Protein AF-A0A034WQW1-F1 (afdb_monomer)

pLDDT: mean 70.68, std 21.07, range [26.44, 97.44]

Secondary structure (DSSP, 8-state):
--------PPPHHHHHHHHHHHHH-HHHHH-PPPTT--HHHHHHHHHHHHHHHHTT-SPP--HHHHHHHHHHHHHHHHHHHH-GGGTTSPPPHHHHHHHHHHHTTTSSSS-------------------PPPHHHHHHHHHHHHH-GGGGSPPPSSS--TTHHHHHHHHHHHHTT-SPP--HHHHHHHHHHHHHHHHHHHHHHHHHTS--S---HHHHHHHHHHHHHHHTS-----TT---------------PPPP----------------------SSSHHHHHHHHHHHHHHHHHHHHHHHHHHHHHHHHHHHHHHHHHHHHHHHHHHHHHHHHHHHHHHHHHHHHHHHHHHHHH--

Foldseek 3Di:
DDDDPDPFDQDPVLVVLLLVVCLVVLVLLVVDDDPPDDPVNNQVVLQVSQVVSCVVDDDRDGSVVSSVVSVVLLVVLVCCVPDPVNVVDDQDPSSVSSVVSVVVVPDPPDDDDDDDDDDDDDPPDPDPQDQDPVLLVLLLVLCLVPLVVVDDQPPDDDRPCPVVLVVSLVVSVVVDPPRDDSVVSVVVLVVLLVVLVVQVVVCVVVVHNPDDQDPSSVSSVVSVVVNVVPPPPDDDPDDDDDDDDDDDPDDDDDDDDDDDDDDDDDDDDDDDDDDDDDDDDDPVVVVVVVVVVVVVVVVVVVVVVVVVVVVVVVVVVVVVVVVVVVVVVVVVVVVVVVVVVVVVVVVVVVVVVVVVVVVVD

Sequence (361 aa):
MAEKSLLKITNGKQFERLVHLMQKNPQIARGARTYGQSKQQVEEQWNKIADELNNFGPPRRTGKEWQRVWINYKAKTKRKISDEHFQPYPLTKLEQTVAGLLQAEFGDSFGAVSDELPSASNSFSSAMKEPTKDQYTLLLREIEKKPELGKHTPAFGPPRNQEDWERIAKNLNAIGPPERSIREWKKVFRSLKLNTKKKIEENEEAGYPKHILTETEKAMGKVLELIEAAKPIGETFGVPTSQSLPMVTIAKMSLPSATFLSDRESEEAEPTSPPTTGAGKRKSDDHSSFLFRRQLQHQVQYMKISKEMMEIMDRQSLSLQKLTTAVERQEELMERQLKLLERQTVAIERQAAALERMAEL

Solvent-accessible surface area (backbone atoms only — not comparable to full-atom values): 22433 Å² total; per-residue (Å²): 137,83,79,76,83,66,83,75,63,79,41,68,69,37,49,54,50,48,53,51,52,32,68,76,34,52,60,68,61,68,67,56,75,59,91,90,63,51,76,62,59,57,48,51,52,33,36,55,51,21,55,63,39,37,71,72,41,76,57,76,55,52,21,70,56,50,51,49,54,50,52,53,47,55,53,51,50,50,49,52,72,73,34,78,87,47,62,92,55,80,74,49,76,68,50,47,54,52,47,52,58,57,53,65,71,68,65,82,85,62,89,87,75,87,81,83,85,78,92,71,97,70,88,81,66,81,76,74,71,65,75,46,71,67,43,51,52,51,52,50,53,57,37,59,78,37,37,76,74,77,50,82,74,64,98,74,70,81,68,92,54,52,68,61,44,50,53,48,33,54,58,41,35,70,78,39,82,57,72,58,53,56,70,51,51,55,49,50,53,52,51,52,54,52,53,42,51,50,46,52,52,55,19,60,76,63,75,46,82,78,55,85,72,49,76,69,42,51,54,48,50,56,39,49,52,47,39,58,67,65,49,75,91,64,79,68,86,90,66,87,82,77,76,89,74,81,84,80,79,82,71,89,77,80,83,79,85,88,81,89,80,89,88,80,90,78,87,82,82,86,81,84,87,86,91,80,92,77,85,86,83,66,69,62,61,57,49,52,52,48,54,51,52,53,50,51,50,51,52,52,51,52,51,50,53,52,49,53,51,48,54,51,48,52,53,50,50,53,52,51,51,54,51,51,58,49,51,53,53,50,52,56,52,50,53,53,51,49,56,51,50,54,54,50,51,55,52,50,53,53,51,51,56,53,51,53,59,60,72,76,108

Organism: Bactrocera dorsalis (NCBI:txid27457)

Structure (mmCIF, N/CA/C/O backbone):
data_AF-A0A034WQW1-F1
#
_entry.id   AF-A0A034WQW1-F1
#
loop_
_atom_site.group_PDB
_atom_site.id
_atom_site.type_symbol
_atom_site.label_atom_id
_atom_site.label_alt_id
_atom_site.label_comp_id
_atom_site.label_asym_id
_atom_site.label_entity_id
_atom_site.label_seq_id
_atom_site.pdbx_PDB_ins_code
_atom_site.Cartn_x
_atom_site.Cartn_y
_atom_site.Cartn_z
_atom_site.occupancy
_atom_site.B_iso_or_equiv
_atom_site.auth_seq_id
_atom_site.auth_comp_id
_atom_site.auth_asym_id
_atom_site.auth_atom_id
_atom_site.pdbx_PDB_model_num
ATOM 1 N N . MET A 1 1 ? -6.351 -16.493 19.912 1.00 32.25 1 MET A N 1
ATOM 2 C CA . MET A 1 1 ? -5.252 -17.217 19.235 1.00 32.25 1 MET A CA 1
ATOM 3 C C . MET A 1 1 ? -5.236 -16.824 17.766 1.00 32.25 1 MET A C 1
ATOM 5 O O . MET A 1 1 ? -6.110 -17.248 17.026 1.00 32.25 1 MET A O 1
ATOM 9 N N . ALA A 1 2 ? -4.321 -15.939 17.366 1.00 34.34 2 ALA A N 1
ATOM 10 C CA . ALA A 1 2 ? -4.163 -15.542 15.969 1.00 34.34 2 ALA A CA 1
ATOM 11 C C . ALA A 1 2 ? -3.165 -16.497 15.304 1.00 34.34 2 ALA A C 1
ATOM 13 O O . ALA A 1 2 ? -1.985 -16.508 15.657 1.00 34.34 2 ALA A O 1
ATOM 14 N N . GLU A 1 3 ? -3.648 -17.336 14.388 1.00 38.56 3 GLU A N 1
ATOM 15 C CA . GLU A 1 3 ? -2.796 -18.209 13.585 1.00 38.56 3 GLU A CA 1
ATOM 16 C C . GLU A 1 3 ? -1.785 -17.361 12.803 1.00 38.56 3 GLU A C 1
ATOM 18 O O . GLU A 1 3 ? -2.146 -16.506 11.990 1.00 38.56 3 GLU A O 1
ATOM 23 N N . LYS A 1 4 ? -0.496 -17.608 13.066 1.00 37.06 4 LYS A N 1
ATOM 24 C CA . LYS A 1 4 ? 0.619 -17.128 12.246 1.00 37.06 4 LYS A CA 1
ATOM 25 C C . LYS A 1 4 ? 0.297 -17.425 10.783 1.00 37.06 4 LYS A C 1
ATOM 27 O O . LYS A 1 4 ? -0.000 -18.568 10.440 1.00 37.06 4 LYS A O 1
ATOM 32 N N . SER A 1 5 ? 0.393 -16.414 9.920 1.00 42.34 5 SER A N 1
ATOM 33 C CA . SER A 1 5 ? 0.263 -16.564 8.473 1.00 42.34 5 SER A CA 1
ATOM 34 C C . SER A 1 5 ? 1.407 -17.430 7.940 1.00 42.34 5 SER A C 1
ATOM 36 O O . SER A 1 5 ? 2.422 -16.924 7.458 1.00 42.34 5 SER A O 1
ATOM 38 N N . LEU A 1 6 ? 1.250 -18.750 8.036 1.00 44.62 6 LEU A N 1
ATOM 39 C CA . LEU A 1 6 ? 1.995 -19.703 7.231 1.00 44.62 6 LEU A CA 1
ATOM 40 C C . LEU A 1 6 ? 1.871 -19.228 5.788 1.00 44.62 6 LEU A C 1
ATOM 42 O O . LEU A 1 6 ? 0.761 -18.958 5.319 1.00 44.62 6 LEU A O 1
ATOM 46 N N . LEU A 1 7 ? 3.006 -19.061 5.110 1.00 53.25 7 LEU A N 1
ATOM 47 C CA . LEU A 1 7 ? 3.054 -18.756 3.687 1.00 53.25 7 LEU A CA 1
ATOM 48 C C . LEU A 1 7 ? 2.201 -19.809 2.977 1.00 53.25 7 LEU A C 1
ATOM 50 O O . LEU A 1 7 ? 2.634 -20.937 2.767 1.00 53.25 7 LEU A O 1
ATOM 54 N N . LYS A 1 8 ? 0.946 -19.462 2.671 1.00 62.66 8 LYS A N 1
ATOM 55 C CA . LYS A 1 8 ? 0.037 -20.326 1.929 1.00 62.66 8 LYS A CA 1
ATOM 56 C C . LYS A 1 8 ? 0.675 -20.443 0.548 1.00 62.66 8 LYS A C 1
ATOM 58 O O . LYS A 1 8 ? 0.543 -19.516 -0.250 1.00 62.66 8 LYS A O 1
ATOM 63 N N . ILE A 1 9 ? 1.419 -21.511 0.278 1.00 64.56 9 ILE A N 1
ATOM 64 C CA . ILE A 1 9 ? 1.958 -21.805 -1.052 1.00 64.56 9 ILE A CA 1
ATOM 65 C C . ILE A 1 9 ? 0.826 -22.461 -1.833 1.00 64.56 9 ILE A C 1
ATOM 67 O O . ILE A 1 9 ? 0.225 -23.431 -1.383 1.00 64.56 9 ILE A O 1
ATOM 71 N N . THR A 1 10 ? 0.465 -21.875 -2.973 1.00 68.88 10 THR A N 1
ATOM 72 C CA . THR A 1 10 ? -0.613 -22.409 -3.811 1.00 68.88 10 THR A CA 1
ATOM 73 C C . THR A 1 10 ? -0.207 -23.758 -4.385 1.00 68.88 10 THR A C 1
ATOM 75 O O . THR A 1 10 ? 0.865 -23.863 -4.975 1.00 68.88 10 THR A O 1
ATOM 78 N N . ASN A 1 11 ? -1.069 -24.765 -4.255 1.00 79.50 11 ASN A N 1
ATOM 79 C CA . ASN A 1 11 ? -0.848 -26.064 -4.881 1.00 79.50 11 ASN A CA 1
ATOM 80 C C . ASN A 1 11 ? -0.895 -25.922 -6.417 1.00 79.50 11 ASN A C 1
ATOM 82 O O . ASN A 1 11 ? -1.746 -25.202 -6.944 1.00 79.50 11 ASN A O 1
ATOM 86 N N . GLY A 1 12 ? -0.019 -26.627 -7.140 1.00 75.38 12 GLY A N 1
ATOM 87 C CA . GLY A 1 12 ? 0.016 -26.622 -8.608 1.00 75.38 12 GLY A CA 1
ATOM 88 C C . GLY A 1 12 ? -1.338 -26.943 -9.253 1.00 75.38 12 GLY A C 1
ATOM 89 O O . GLY A 1 12 ? -1.745 -26.246 -10.177 1.00 75.38 12 GLY A O 1
ATOM 90 N N . LYS A 1 13 ? -2.108 -27.886 -8.690 1.00 79.62 13 LYS A N 1
ATOM 91 C CA . LYS A 1 13 ? -3.449 -28.246 -9.195 1.00 79.62 13 LYS A CA 1
ATOM 92 C C . LYS A 1 13 ? -4.474 -27.122 -9.026 1.00 79.62 13 LYS A C 1
ATOM 94 O O . LYS A 1 13 ? -5.278 -26.869 -9.921 1.00 79.62 13 LYS A O 1
ATOM 99 N N . GLN A 1 14 ? -4.428 -26.412 -7.895 1.00 81.19 14 GLN A N 1
ATOM 100 C CA . GLN A 1 14 ? -5.263 -25.223 -7.689 1.00 81.19 14 GLN A CA 1
ATOM 101 C C . GLN A 1 14 ? -4.886 -24.125 -8.685 1.00 81.19 14 GLN A C 1
ATOM 103 O O . GLN A 1 14 ? -5.737 -23.386 -9.167 1.00 81.19 14 GLN A O 1
ATOM 108 N N . PHE A 1 15 ? -3.599 -24.017 -9.002 1.00 83.25 15 PHE A N 1
ATOM 109 C CA . PHE A 1 15 ? -3.097 -23.006 -9.910 1.00 83.25 15 PHE A CA 1
ATOM 110 C C . PHE A 1 15 ? -3.495 -23.268 -11.368 1.00 83.25 15 PHE A C 1
ATOM 112 O O . PHE A 1 15 ? -3.996 -22.370 -12.039 1.00 83.25 15 PHE A O 1
ATOM 119 N N . GLU A 1 16 ? -3.356 -24.508 -11.834 1.00 83.50 16 GLU A N 1
ATOM 120 C CA . GLU A 1 16 ? -3.847 -24.949 -13.144 1.00 83.50 16 GLU A CA 1
ATOM 121 C C . GLU A 1 16 ? -5.350 -24.698 -13.286 1.00 83.50 16 GLU A C 1
ATOM 123 O O . GLU A 1 16 ? -5.806 -24.121 -14.276 1.00 83.50 16 GLU A O 1
ATOM 128 N N . ARG A 1 17 ? -6.127 -25.052 -12.254 1.00 83.62 17 ARG A N 1
ATOM 129 C CA . ARG A 1 17 ? -7.569 -24.809 -12.252 1.00 83.62 17 ARG A CA 1
ATOM 130 C C . ARG A 1 17 ? -7.908 -23.319 -12.248 1.00 83.62 17 ARG A C 1
ATOM 132 O O . ARG A 1 17 ? -8.836 -22.922 -12.947 1.00 83.62 17 ARG A O 1
ATOM 139 N N . LEU A 1 18 ? -7.162 -22.497 -11.509 1.00 85.00 18 LEU A N 1
ATOM 140 C CA . LEU A 1 18 ? -7.336 -21.044 -11.496 1.00 85.00 18 LEU A CA 1
ATOM 141 C C . LEU A 1 18 ? -7.138 -20.465 -12.901 1.00 85.00 18 LEU A C 1
ATOM 143 O O . LEU A 1 18 ? -7.988 -19.714 -13.367 1.00 85.00 18 LEU A O 1
ATOM 147 N N . VAL A 1 19 ? -6.062 -20.843 -13.594 1.00 84.75 19 VAL A N 1
ATOM 148 C CA . VAL A 1 19 ? -5.798 -20.381 -14.968 1.00 84.75 19 VAL A CA 1
ATOM 149 C C . VAL A 1 19 ? -6.916 -20.823 -15.918 1.00 84.75 19 VAL A C 1
ATOM 151 O O . VAL A 1 19 ? -7.405 -20.008 -16.698 1.00 84.75 19 VAL A O 1
ATOM 154 N N . HIS A 1 20 ? -7.403 -22.060 -15.793 1.00 86.00 20 HIS A N 1
ATOM 155 C CA . HIS A 1 20 ? -8.534 -22.561 -16.586 1.00 86.00 20 HIS A CA 1
ATOM 156 C C . HIS A 1 20 ? -9.834 -21.780 -16.343 1.00 86.00 20 HIS A C 1
ATOM 158 O O . HIS A 1 20 ? -10.557 -21.447 -17.281 1.00 86.00 20 HIS A O 1
ATOM 164 N N . LEU A 1 21 ? -10.136 -21.448 -15.084 1.00 84.25 21 LEU A N 1
ATOM 165 C CA . LEU A 1 21 ? -11.309 -20.642 -14.729 1.00 84.25 21 LEU A CA 1
ATOM 166 C C . LEU A 1 21 ? -11.210 -19.211 -15.265 1.00 84.25 21 LEU A C 1
ATOM 168 O O . LEU A 1 21 ? -12.225 -18.647 -15.675 1.00 84.25 21 LEU A O 1
ATOM 172 N N . MET A 1 22 ? -10.001 -18.649 -15.308 1.00 84.69 22 MET A N 1
ATOM 173 C CA . MET A 1 22 ? -9.731 -17.334 -15.893 1.00 84.69 22 MET A CA 1
ATOM 174 C C . MET A 1 22 ? -9.820 -17.350 -17.423 1.00 84.69 22 MET A C 1
ATOM 176 O O . MET A 1 22 ? -10.299 -16.386 -18.013 1.00 84.69 22 MET A O 1
ATOM 180 N N . GLN A 1 23 ? -9.442 -18.455 -18.067 1.00 83.00 23 GLN A N 1
ATOM 181 C CA . GLN A 1 23 ? -9.642 -18.652 -19.504 1.00 83.00 23 GLN A CA 1
ATOM 182 C C . GLN A 1 23 ? -11.128 -18.765 -19.866 1.00 83.00 23 GLN A C 1
ATOM 184 O O . GLN A 1 23 ? -11.561 -18.193 -20.862 1.00 83.00 23 GLN A O 1
ATOM 189 N N . LYS A 1 24 ? -11.921 -19.461 -19.042 1.00 79.94 24 LYS A N 1
ATOM 190 C CA . LYS A 1 24 ? -13.378 -19.574 -19.222 1.00 79.94 24 LYS A CA 1
ATOM 191 C C . LYS A 1 24 ? -14.141 -18.288 -18.906 1.00 79.94 24 LYS A C 1
ATOM 193 O O . LYS A 1 24 ? -15.218 -18.084 -19.453 1.00 79.94 24 LYS A O 1
ATOM 198 N N . ASN A 1 25 ? -13.605 -17.440 -18.029 1.00 81.12 25 ASN A N 1
ATOM 199 C CA . ASN A 1 25 ? -14.224 -16.179 -17.621 1.00 81.12 25 ASN A CA 1
ATOM 200 C C . ASN A 1 25 ? -13.275 -14.998 -17.886 1.00 81.12 25 ASN A C 1
ATOM 202 O O . ASN A 1 25 ? -12.772 -14.388 -16.930 1.00 81.12 25 ASN A O 1
ATOM 206 N N . PRO A 1 26 ? -13.025 -14.646 -19.162 1.00 77.06 26 PRO A N 1
ATOM 207 C CA . PRO A 1 26 ? -12.096 -13.578 -19.523 1.00 77.06 26 PRO A CA 1
ATOM 208 C C . PRO A 1 26 ? -12.465 -12.235 -18.877 1.00 77.06 26 PRO A C 1
ATOM 210 O O . PRO A 1 26 ? -11.587 -11.481 -18.476 1.00 77.06 26 PRO A O 1
ATOM 213 N N . GLN A 1 27 ? -13.749 -11.947 -18.675 1.00 74.81 27 GLN A N 1
ATOM 214 C CA . GLN A 1 27 ? -14.234 -10.748 -17.988 1.00 74.81 27 GLN A CA 1
ATOM 215 C C . GLN A 1 27 ? -13.731 -10.636 -16.536 1.00 74.81 27 GLN A C 1
ATOM 217 O O . GLN A 1 27 ? -13.286 -9.570 -16.112 1.00 74.81 27 GLN A O 1
ATOM 222 N N . ILE A 1 28 ? -13.703 -11.748 -15.793 1.00 79.44 28 ILE A N 1
ATOM 223 C CA . ILE A 1 28 ? -13.187 -11.791 -14.414 1.00 79.44 28 ILE A CA 1
ATOM 224 C C . ILE A 1 28 ? -11.656 -11.704 -14.432 1.00 79.44 28 ILE A C 1
ATOM 226 O O . ILE A 1 28 ? -11.058 -10.964 -13.646 1.00 79.44 28 ILE A O 1
ATOM 230 N N . ALA A 1 29 ? -11.025 -12.411 -15.372 1.00 78.81 29 ALA A N 1
ATOM 231 C CA . ALA A 1 29 ? -9.576 -12.447 -15.550 1.00 78.81 29 ALA A CA 1
ATOM 232 C C . ALA A 1 29 ? -8.974 -11.073 -15.885 1.00 78.81 29 ALA A C 1
ATOM 234 O O . ALA A 1 29 ? -7.874 -10.728 -15.427 1.00 78.81 29 ALA A O 1
ATOM 235 N N . ARG A 1 30 ? -9.712 -10.268 -16.654 1.00 74.00 30 ARG A N 1
ATOM 236 C CA . ARG A 1 30 ? -9.348 -8.897 -17.024 1.00 74.00 30 ARG A CA 1
ATOM 237 C C . ARG A 1 30 ? -9.359 -7.956 -15.823 1.00 74.00 30 ARG A C 1
ATOM 239 O O . ARG A 1 30 ? -8.533 -7.051 -15.743 1.00 74.00 30 ARG A O 1
ATOM 246 N N . GLY A 1 31 ? -10.248 -8.188 -14.856 1.00 68.25 31 GLY A N 1
ATOM 247 C CA . GLY A 1 31 ? -10.466 -7.275 -13.729 1.00 68.25 31 GLY A CA 1
ATOM 248 C C . GLY A 1 31 ? -11.182 -5.979 -14.131 1.00 68.25 31 GLY A C 1
ATOM 249 O O . GLY A 1 31 ? -11.362 -5.094 -13.293 1.00 68.25 31 GLY A O 1
ATOM 250 N N . ALA A 1 32 ? -11.607 -5.875 -15.394 1.00 60.25 32 ALA A N 1
ATOM 251 C CA . ALA A 1 32 ? -12.497 -4.834 -15.872 1.00 60.25 32 ALA A CA 1
ATOM 252 C C . ALA A 1 32 ? -13.912 -5.168 -15.395 1.00 60.25 32 ALA A C 1
ATOM 254 O O . ALA A 1 32 ? -14.459 -6.214 -15.741 1.00 60.25 32 ALA A O 1
ATOM 255 N N . ARG A 1 33 ? -14.507 -4.292 -14.582 1.00 59.94 33 ARG A N 1
ATOM 256 C CA . ARG A 1 33 ? -15.936 -4.404 -14.276 1.00 59.94 33 ARG A CA 1
ATOM 257 C C . ARG A 1 33 ? -16.688 -4.158 -15.570 1.00 59.94 33 ARG A C 1
ATOM 259 O O . ARG A 1 33 ? -16.476 -3.116 -16.191 1.00 59.94 33 ARG A O 1
ATOM 266 N N . THR A 1 34 ? -17.547 -5.084 -15.979 1.00 60.19 34 THR A N 1
ATOM 267 C CA . THR A 1 34 ? -18.454 -4.780 -17.084 1.00 60.19 34 THR A CA 1
ATOM 268 C C . THR A 1 34 ? -19.369 -3.640 -16.646 1.00 60.19 34 THR A C 1
ATOM 270 O O . THR A 1 34 ? -19.745 -3.547 -15.472 1.00 60.19 34 THR A O 1
ATOM 273 N N . TYR A 1 35 ? -19.696 -2.740 -17.570 1.00 50.75 35 TYR A N 1
ATOM 274 C CA . TYR A 1 35 ? -20.600 -1.629 -17.294 1.00 50.75 35 TYR A CA 1
ATOM 275 C C . TYR A 1 35 ? -21.915 -2.176 -16.707 1.00 50.75 35 TYR A C 1
ATOM 277 O O . TYR A 1 35 ? -22.510 -3.089 -17.274 1.00 50.75 35 TYR A O 1
ATOM 285 N N . GLY A 1 36 ? -22.309 -1.693 -15.524 1.00 61.06 36 GLY A N 1
ATOM 286 C CA . GLY A 1 36 ? -23.499 -2.164 -14.799 1.00 61.06 36 GLY A CA 1
ATOM 287 C C . GLY A 1 36 ? -23.287 -3.284 -13.765 1.00 61.06 36 GLY A C 1
ATOM 288 O O . GLY A 1 36 ? -24.216 -3.568 -13.014 1.00 61.06 36 GLY A O 1
ATOM 289 N N . GLN A 1 37 ? -22.097 -3.892 -13.647 1.00 69.94 37 GLN A N 1
ATOM 290 C CA . GLN A 1 37 ? -21.838 -4.876 -12.582 1.00 69.94 37 GLN A CA 1
ATOM 291 C C . GLN A 1 37 ? -21.592 -4.219 -11.220 1.00 69.94 37 GLN A C 1
ATOM 293 O O . GLN A 1 37 ? -20.735 -3.339 -11.061 1.00 69.94 37 GLN A O 1
ATOM 298 N N . SER A 1 38 ? -22.306 -4.700 -10.201 1.00 73.62 38 SER A N 1
ATOM 299 C CA . SER A 1 38 ? -22.124 -4.243 -8.826 1.00 73.62 38 SER A CA 1
ATOM 300 C C . SER A 1 38 ? -20.830 -4.805 -8.225 1.00 73.62 38 SER A C 1
ATOM 302 O O . SER A 1 38 ? -20.321 -5.860 -8.608 1.00 73.62 38 SER A O 1
ATOM 304 N N . LYS A 1 39 ? -20.276 -4.098 -7.232 1.00 75.44 39 LYS A N 1
ATOM 305 C CA . LYS A 1 39 ? -19.099 -4.571 -6.480 1.00 75.44 39 LYS A CA 1
ATOM 306 C C . LYS A 1 39 ? -19.348 -5.948 -5.846 1.00 75.44 39 LYS A C 1
ATOM 308 O O . LYS A 1 39 ? -18.422 -6.752 -5.794 1.00 75.44 39 LYS A O 1
ATOM 313 N N . GLN A 1 40 ? -20.575 -6.191 -5.385 1.00 78.56 40 GLN A N 1
ATOM 314 C CA . GLN A 1 40 ? -20.977 -7.439 -4.736 1.00 78.56 40 GLN A CA 1
ATOM 315 C C . GLN A 1 40 ? -20.980 -8.609 -5.721 1.00 78.56 40 GLN A C 1
ATOM 317 O O . GLN A 1 40 ? -20.428 -9.652 -5.403 1.00 78.56 40 GLN A O 1
ATOM 322 N N . GLN A 1 41 ? -21.466 -8.412 -6.949 1.00 78.50 41 GLN A N 1
ATOM 323 C CA . GLN A 1 41 ? -21.479 -9.461 -7.977 1.00 78.50 41 GLN A CA 1
ATOM 324 C C . GLN A 1 41 ? -20.070 -9.949 -8.336 1.00 78.50 41 GLN A C 1
ATOM 326 O O . GLN A 1 41 ? -19.840 -11.146 -8.498 1.00 78.50 41 GLN A O 1
ATOM 331 N N . VAL A 1 42 ? -19.102 -9.032 -8.421 1.00 78.25 42 VAL A N 1
ATOM 332 C CA . VAL A 1 42 ? -17.695 -9.390 -8.662 1.00 78.25 42 VAL A CA 1
ATOM 333 C C . VAL A 1 42 ? -17.120 -10.157 -7.468 1.00 78.25 42 VAL A C 1
ATOM 335 O O . VAL A 1 42 ? -16.387 -11.126 -7.645 1.00 78.25 42 VAL A O 1
ATOM 338 N N . GLU A 1 43 ? -17.458 -9.751 -6.244 1.00 83.38 43 GLU A N 1
ATOM 339 C CA . GLU A 1 43 ? -17.023 -10.434 -5.023 1.00 83.38 43 GLU A CA 1
ATOM 340 C C . GLU A 1 43 ? -17.624 -11.845 -4.910 1.00 83.38 43 GLU A C 1
ATOM 342 O O . GLU A 1 43 ? -16.900 -12.793 -4.616 1.00 83.38 43 GLU A O 1
ATOM 347 N N . GLU A 1 44 ? -18.902 -12.016 -5.246 1.00 84.44 44 GLU A N 1
ATOM 348 C CA . GLU A 1 44 ? -19.575 -13.316 -5.331 1.00 84.44 44 GLU A CA 1
ATOM 349 C C . GLU A 1 44 ? -18.945 -14.232 -6.382 1.00 84.44 44 GLU A C 1
ATOM 351 O O . GLU A 1 44 ? -18.744 -15.417 -6.125 1.00 84.44 44 GLU A O 1
ATOM 356 N N . GLN A 1 45 ? -18.586 -13.700 -7.552 1.00 84.06 45 GLN A N 1
ATOM 357 C CA . GLN A 1 45 ? -17.885 -14.464 -8.585 1.00 84.06 45 GLN A CA 1
ATOM 358 C C . GLN A 1 45 ? -16.521 -14.965 -8.098 1.00 84.06 45 GLN A C 1
ATOM 360 O O . GLN A 1 45 ? -16.190 -16.136 -8.282 1.00 84.06 45 GLN A O 1
ATOM 365 N N . TRP A 1 46 ? -15.748 -14.110 -7.423 1.00 87.50 46 TRP A N 1
ATOM 366 C CA . TRP A 1 46 ? -14.480 -14.520 -6.817 1.00 87.50 46 TRP A CA 1
ATOM 367 C C . TRP A 1 46 ? -14.666 -15.515 -5.670 1.00 87.50 46 TRP A C 1
ATOM 369 O O . TRP A 1 46 ? -13.814 -16.383 -5.494 1.00 87.50 46 TRP A O 1
ATOM 379 N N . ASN A 1 47 ? -15.764 -15.431 -4.916 1.00 85.81 47 ASN A N 1
ATOM 380 C CA . ASN A 1 47 ? -16.087 -16.403 -3.871 1.00 85.81 47 ASN A CA 1
ATOM 381 C C . ASN A 1 47 ? -16.465 -17.769 -4.462 1.00 85.81 47 ASN A C 1
ATOM 383 O O . ASN A 1 47 ? -15.913 -18.770 -4.025 1.00 85.81 47 ASN A O 1
ATOM 387 N N . LYS A 1 48 ? -17.269 -17.823 -5.532 1.00 86.88 48 LYS A N 1
ATOM 388 C CA . LYS A 1 48 ? -17.560 -19.079 -6.254 1.00 86.88 48 LYS A CA 1
ATOM 389 C C . LYS A 1 48 ? -16.290 -19.738 -6.796 1.00 86.88 48 LYS A C 1
ATOM 391 O O . LYS A 1 48 ? -16.093 -20.941 -6.652 1.00 86.88 48 LYS A O 1
ATOM 396 N N . ILE A 1 49 ? -15.390 -18.935 -7.371 1.00 86.06 49 ILE A N 1
ATOM 397 C CA . ILE A 1 49 ? -14.074 -19.403 -7.824 1.00 86.06 49 ILE A CA 1
ATOM 398 C C . ILE A 1 49 ? -13.252 -19.921 -6.638 1.00 86.06 49 ILE A C 1
ATOM 400 O O . ILE A 1 49 ? -12.602 -20.956 -6.750 1.00 86.06 49 ILE A O 1
ATOM 404 N N . ALA A 1 50 ? -13.280 -19.232 -5.497 1.00 87.00 50 ALA A N 1
ATOM 405 C CA . ALA A 1 50 ? -12.583 -19.681 -4.299 1.00 87.00 50 ALA A CA 1
ATOM 406 C C . ALA A 1 50 ? -13.098 -21.031 -3.801 1.00 87.00 50 ALA A C 1
ATOM 408 O O . ALA A 1 50 ? -12.279 -21.889 -3.482 1.00 87.00 50 ALA A O 1
ATOM 409 N N . ASP A 1 51 ? -14.413 -21.238 -3.781 1.00 86.12 51 ASP A N 1
ATOM 410 C CA . ASP A 1 51 ? -15.027 -22.500 -3.366 1.00 86.12 51 ASP A CA 1
ATOM 411 C C . ASP A 1 51 ? -14.592 -23.650 -4.284 1.00 86.12 51 ASP A C 1
ATOM 413 O O . ASP A 1 51 ? -14.129 -24.685 -3.801 1.00 86.12 51 ASP A O 1
ATOM 417 N N . GLU A 1 52 ? -14.611 -23.439 -5.606 1.00 85.19 52 GLU A N 1
ATOM 418 C CA . GLU A 1 52 ? -14.099 -24.419 -6.571 1.00 85.19 52 GLU A CA 1
ATOM 419 C C . GLU A 1 52 ? -12.614 -24.739 -6.354 1.00 85.19 52 GLU A C 1
ATOM 421 O O . GLU A 1 52 ? -12.220 -25.902 -6.416 1.00 85.19 52 GLU A O 1
ATOM 426 N N . LEU A 1 53 ? -11.778 -23.733 -6.089 1.00 84.88 53 LEU A N 1
ATOM 427 C CA . LEU A 1 53 ? -10.336 -23.916 -5.895 1.00 84.88 53 LEU A CA 1
ATOM 428 C C . LEU A 1 53 ? -9.991 -24.557 -4.547 1.00 84.88 53 LEU A C 1
ATOM 430 O O . LEU A 1 53 ? -9.032 -25.327 -4.447 1.00 84.88 53 LEU A O 1
ATOM 434 N N . ASN A 1 54 ? -10.780 -24.274 -3.513 1.00 85.62 54 ASN A N 1
ATOM 435 C CA . ASN A 1 54 ? -10.602 -24.829 -2.175 1.00 85.62 54 ASN A CA 1
ATOM 436 C C . ASN A 1 54 ? -10.956 -26.327 -2.113 1.00 85.62 54 ASN A C 1
ATOM 438 O O . ASN A 1 54 ? -10.470 -27.022 -1.218 1.00 85.62 54 ASN A O 1
ATOM 442 N N . ASN A 1 55 ? -11.713 -26.847 -3.088 1.00 81.69 55 ASN A N 1
ATOM 443 C CA . ASN A 1 55 ? -12.000 -28.280 -3.228 1.00 81.69 55 ASN A CA 1
ATOM 444 C C . ASN A 1 55 ? -10.781 -29.113 -3.667 1.00 81.69 55 ASN A C 1
ATOM 446 O O . ASN A 1 55 ? -10.761 -30.322 -3.457 1.00 81.69 55 ASN A O 1
ATOM 450 N N . PHE A 1 56 ? -9.734 -28.493 -4.225 1.00 75.50 56 PHE A N 1
ATOM 451 C CA . PHE A 1 56 ? -8.514 -29.192 -4.665 1.00 75.50 56 PHE A CA 1
ATOM 452 C C . PHE A 1 56 ? -7.476 -29.398 -3.546 1.00 75.50 56 PHE A C 1
ATOM 454 O O . PHE A 1 56 ? -6.367 -29.865 -3.811 1.00 75.50 56 PHE A O 1
ATOM 461 N N . GLY A 1 57 ? -7.831 -29.074 -2.298 1.00 68.88 57 GLY A N 1
ATOM 462 C CA . GLY A 1 57 ? -7.015 -29.317 -1.110 1.00 68.88 57 GLY A CA 1
ATOM 463 C C . GLY A 1 57 ? -6.490 -28.041 -0.442 1.00 68.88 57 GLY A C 1
ATOM 464 O O . GLY A 1 57 ? -6.830 -26.927 -0.844 1.00 68.88 57 GLY A O 1
ATOM 465 N N . PRO A 1 58 ? -5.681 -28.175 0.621 1.00 66.50 58 PRO A N 1
ATOM 466 C CA . PRO A 1 58 ? -5.034 -27.034 1.261 1.00 66.50 58 PRO A CA 1
ATOM 467 C C . PRO A 1 58 ? -4.009 -26.376 0.311 1.00 66.50 58 PRO A C 1
ATOM 469 O O . PRO A 1 58 ? -3.376 -27.078 -0.482 1.00 66.50 58 PRO A O 1
ATOM 472 N N . PRO A 1 59 ? -3.783 -25.050 0.397 1.00 69.75 59 PRO A N 1
ATOM 473 C CA . PRO A 1 59 ? -4.384 -24.085 1.322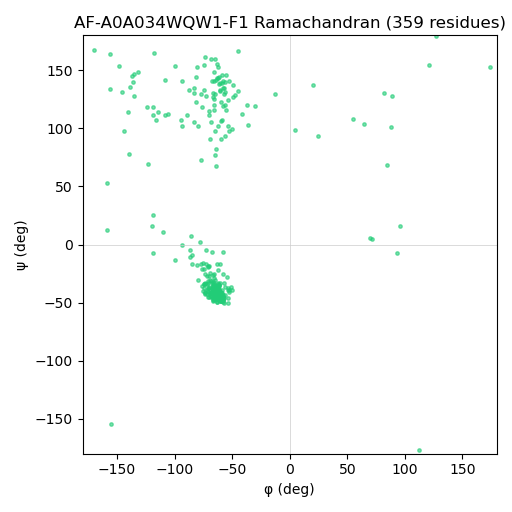 1.00 69.75 59 PRO A CA 1
ATOM 474 C C . PRO A 1 59 ? -5.777 -23.602 0.889 1.00 69.75 59 PRO A C 1
ATOM 476 O O . PRO A 1 59 ? -6.019 -23.349 -0.292 1.00 69.75 59 PRO A O 1
ATOM 479 N N . ARG A 1 60 ? -6.660 -23.378 1.873 1.00 76.00 60 ARG A N 1
ATOM 480 C CA . ARG A 1 60 ? -7.946 -22.701 1.663 1.00 76.00 60 ARG A CA 1
ATOM 481 C C . ARG A 1 60 ? -7.753 -21.185 1.680 1.00 76.00 60 ARG A C 1
ATOM 483 O O . ARG A 1 60 ? -7.112 -20.631 2.582 1.00 76.00 60 ARG A O 1
ATOM 490 N N . ARG A 1 61 ? -8.287 -20.513 0.665 1.00 79.75 61 ARG A N 1
ATOM 491 C CA . ARG A 1 61 ? -8.228 -19.057 0.514 1.00 79.75 61 ARG A CA 1
ATOM 492 C C . ARG A 1 61 ? -9.601 -18.489 0.195 1.00 79.75 61 ARG A C 1
ATOM 494 O O . ARG A 1 61 ? -10.412 -19.127 -0.466 1.00 79.75 61 ARG A O 1
ATOM 501 N N . THR A 1 62 ? -9.837 -17.274 0.658 1.00 85.00 62 THR A N 1
ATOM 502 C CA . THR A 1 62 ? -11.025 -16.475 0.339 1.00 85.00 62 THR A CA 1
ATOM 503 C C . THR A 1 62 ? -10.962 -15.944 -1.098 1.00 85.00 62 THR A C 1
ATOM 505 O O . THR A 1 62 ? -9.876 -15.843 -1.679 1.00 85.00 62 THR A O 1
ATOM 508 N N . GLY A 1 63 ? -12.101 -15.530 -1.667 1.00 83.19 63 GLY A N 1
ATOM 509 C CA . GLY A 1 63 ? -12.153 -14.929 -3.010 1.00 83.19 63 GLY A CA 1
ATOM 510 C C . GLY A 1 63 ? -11.186 -13.757 -3.187 1.00 83.19 63 GLY A C 1
ATOM 511 O O . GLY A 1 63 ? -10.461 -13.687 -4.178 1.00 83.19 63 GLY A O 1
ATOM 512 N N . LYS A 1 64 ? -11.068 -12.892 -2.173 1.00 81.94 64 LYS A N 1
ATOM 513 C CA . LYS A 1 64 ? -10.117 -11.764 -2.164 1.00 81.94 64 LYS A CA 1
ATOM 514 C C . LYS A 1 64 ? -8.656 -12.208 -2.184 1.00 81.94 64 LYS A C 1
ATOM 516 O O . LYS A 1 64 ? -7.827 -11.566 -2.826 1.00 81.94 64 LYS A O 1
ATOM 521 N N . GLU A 1 65 ? -8.311 -13.275 -1.472 1.00 83.50 65 GLU A N 1
ATOM 522 C CA . GLU A 1 65 ? -6.950 -13.815 -1.486 1.00 83.50 65 GLU A CA 1
ATOM 523 C C . GLU A 1 65 ? -6.622 -14.445 -2.849 1.00 83.50 65 GLU A C 1
ATOM 525 O O . GLU A 1 65 ? -5.540 -14.199 -3.381 1.00 83.50 65 GLU A O 1
ATOM 530 N N . TRP A 1 66 ? -7.560 -15.182 -3.456 1.00 86.44 66 TRP A N 1
ATOM 531 C CA . TRP A 1 66 ? -7.405 -15.724 -4.813 1.00 86.44 66 TRP A CA 1
ATOM 532 C C . TRP A 1 66 ? -7.285 -14.634 -5.878 1.00 86.44 66 TRP A C 1
ATOM 534 O O . TRP A 1 66 ? -6.425 -14.722 -6.756 1.00 86.44 66 TRP A O 1
ATOM 544 N N . GLN A 1 67 ? -8.056 -13.556 -5.744 1.00 85.69 67 GLN A N 1
ATOM 545 C CA . GLN A 1 67 ? -7.938 -12.377 -6.595 1.00 85.69 67 GLN A CA 1
ATOM 546 C C . GLN A 1 67 ? -6.528 -11.768 -6.525 1.00 85.69 67 GLN A C 1
ATOM 548 O O . GLN A 1 67 ? -5.943 -11.439 -7.557 1.00 85.69 67 GLN A O 1
ATOM 553 N N . ARG A 1 68 ? -5.931 -11.657 -5.329 1.00 83.06 68 ARG A N 1
ATOM 554 C CA . ARG A 1 68 ? -4.542 -11.177 -5.180 1.00 83.06 68 ARG A CA 1
ATOM 555 C C . ARG A 1 68 ? -3.529 -12.123 -5.820 1.00 83.06 68 ARG A C 1
ATOM 557 O O . ARG A 1 68 ? -2.597 -11.649 -6.465 1.00 83.06 68 ARG A O 1
ATOM 564 N N . VAL A 1 69 ? -3.703 -13.439 -5.660 1.00 85.25 69 VAL A N 1
ATOM 565 C CA . VAL A 1 69 ? -2.842 -14.449 -6.306 1.00 85.25 69 VAL A CA 1
ATOM 566 C C . VAL A 1 69 ? -2.866 -14.271 -7.824 1.00 85.25 69 VAL A C 1
ATOM 568 O O . VAL A 1 69 ? -1.807 -14.232 -8.451 1.00 85.25 69 VAL A O 1
ATOM 571 N N . TRP A 1 70 ? -4.053 -14.082 -8.402 1.00 87.62 70 TRP A N 1
ATOM 572 C CA . TRP A 1 70 ? -4.220 -13.826 -9.830 1.00 87.62 70 TRP A CA 1
ATOM 573 C C . TRP A 1 70 ? -3.563 -12.513 -10.286 1.00 87.62 70 TRP A C 1
ATOM 575 O O . TRP A 1 70 ? -2.815 -12.511 -11.263 1.00 87.62 70 TRP A O 1
ATOM 585 N N . ILE A 1 71 ? -3.760 -11.409 -9.554 1.00 83.69 71 ILE A N 1
ATOM 586 C CA . ILE A 1 71 ? -3.129 -10.108 -9.853 1.00 83.69 71 ILE A CA 1
ATOM 587 C C . ILE A 1 71 ? -1.600 -10.226 -9.857 1.00 83.69 71 ILE A C 1
ATOM 589 O O . ILE A 1 71 ? -0.941 -9.772 -10.796 1.00 83.69 71 ILE A O 1
ATOM 593 N N . ASN A 1 72 ? -1.033 -10.867 -8.834 1.00 84.06 72 ASN A N 1
ATOM 594 C CA . ASN A 1 72 ? 0.409 -11.072 -8.732 1.00 84.06 72 ASN A CA 1
ATOM 595 C C . ASN A 1 72 ? 0.938 -11.941 -9.877 1.00 84.06 72 ASN A C 1
ATOM 597 O O . ASN A 1 72 ? 2.009 -11.659 -10.414 1.00 84.06 72 ASN A O 1
ATOM 601 N N . TYR A 1 73 ? 0.185 -12.965 -10.284 1.00 83.44 73 TYR A N 1
ATOM 602 C CA . TYR A 1 73 ? 0.568 -13.807 -11.409 1.00 83.44 73 TYR A CA 1
ATOM 603 C C . TYR A 1 73 ? 0.543 -13.052 -12.738 1.00 83.44 73 TYR A C 1
ATOM 605 O O . TYR A 1 73 ? 1.549 -13.071 -13.442 1.00 83.44 73 TYR A O 1
ATOM 613 N N . LYS A 1 74 ? -0.525 -12.295 -13.039 1.00 83.50 74 LYS A N 1
ATOM 614 C CA . LYS A 1 74 ? -0.575 -11.409 -14.218 1.00 83.50 74 LYS A CA 1
ATOM 615 C C . LYS A 1 74 ? 0.620 -10.458 -14.247 1.00 83.50 74 LYS A C 1
ATOM 617 O O . LYS A 1 74 ? 1.262 -10.307 -15.282 1.00 83.50 74 LYS A O 1
ATOM 622 N N . ALA A 1 75 ? 0.946 -9.837 -13.112 1.00 79.44 75 ALA A N 1
ATOM 623 C CA . ALA A 1 75 ? 2.077 -8.920 -13.008 1.00 79.44 75 ALA A CA 1
ATOM 624 C C . ALA A 1 75 ? 3.424 -9.620 -13.258 1.00 79.44 75 ALA A C 1
ATOM 626 O O . ALA A 1 75 ? 4.275 -9.071 -13.959 1.00 79.44 75 ALA A O 1
ATOM 627 N N . LYS A 1 76 ? 3.612 -10.835 -12.727 1.00 80.69 76 LYS A N 1
ATOM 628 C CA . LYS A 1 76 ? 4.819 -11.642 -12.951 1.00 80.69 76 LYS A CA 1
ATOM 629 C C . LYS A 1 76 ? 4.955 -12.053 -14.418 1.00 80.69 76 LYS A C 1
ATOM 631 O O . LYS A 1 76 ? 6.025 -11.871 -14.989 1.00 80.69 76 LYS A O 1
ATOM 636 N N . THR A 1 77 ? 3.878 -12.536 -15.032 1.00 80.25 77 THR A N 1
ATOM 637 C CA . THR A 1 77 ? 3.845 -12.902 -16.455 1.00 80.25 77 THR A CA 1
ATOM 638 C C . THR A 1 77 ? 4.117 -11.685 -17.336 1.00 80.25 77 THR A C 1
ATOM 640 O O . THR A 1 77 ? 4.942 -11.758 -18.237 1.00 80.25 77 THR A O 1
ATOM 643 N N . LYS A 1 78 ? 3.527 -10.525 -17.024 1.00 76.94 78 LYS A N 1
ATOM 644 C CA . LYS A 1 78 ? 3.796 -9.274 -17.746 1.00 76.94 78 LYS A CA 1
ATOM 645 C C . LYS A 1 78 ? 5.263 -8.850 -17.655 1.00 76.94 78 LYS A C 1
ATOM 647 O O . LYS A 1 78 ? 5.845 -8.498 -18.672 1.00 76.94 78 LYS A O 1
ATOM 652 N N . ARG A 1 79 ? 5.873 -8.909 -16.465 1.00 77.50 79 ARG A N 1
ATOM 653 C CA . ARG A 1 79 ? 7.309 -8.614 -16.300 1.00 77.50 79 ARG A CA 1
ATOM 654 C C . ARG A 1 79 ? 8.176 -9.562 -17.123 1.00 77.50 79 ARG A C 1
ATOM 656 O O . ARG A 1 79 ? 9.080 -9.091 -17.788 1.00 77.50 79 ARG A O 1
ATOM 663 N N . LYS A 1 80 ? 7.854 -10.860 -17.136 1.00 74.50 80 LYS A N 1
ATOM 664 C CA . LYS A 1 80 ? 8.558 -11.844 -17.973 1.00 74.50 80 LYS A CA 1
ATOM 665 C C . LYS A 1 80 ? 8.441 -11.561 -19.475 1.00 74.50 80 LYS A C 1
ATOM 667 O O . LYS A 1 80 ? 9.380 -11.843 -20.199 1.00 74.50 80 LYS A O 1
ATOM 672 N N . ILE A 1 81 ? 7.306 -11.030 -19.939 1.00 71.31 81 ILE A N 1
ATOM 673 C CA . ILE A 1 81 ? 7.099 -10.684 -21.357 1.00 71.31 81 ILE A CA 1
ATOM 674 C C . ILE A 1 81 ? 7.851 -9.401 -21.738 1.00 71.31 81 ILE A C 1
ATOM 676 O O . ILE A 1 81 ? 8.391 -9.319 -22.833 1.00 71.31 81 ILE A O 1
ATOM 680 N N . SER A 1 82 ? 7.860 -8.390 -20.863 1.00 66.94 82 SER A N 1
ATOM 681 C CA . SER A 1 82 ? 8.455 -7.077 -21.159 1.00 66.94 82 SER A CA 1
ATOM 682 C C . SER A 1 82 ? 9.963 -6.989 -20.910 1.00 66.94 82 SER A C 1
ATOM 684 O O . SER A 1 82 ? 10.581 -6.036 -21.369 1.00 66.94 82 SER A O 1
ATOM 686 N N . ASP A 1 83 ? 10.541 -7.919 -20.152 1.00 64.19 83 ASP A N 1
ATOM 687 C CA . ASP A 1 83 ? 11.965 -7.921 -19.823 1.00 64.19 83 ASP A CA 1
ATOM 688 C C . ASP A 1 83 ? 12.739 -8.807 -20.813 1.00 64.19 83 ASP A C 1
ATOM 690 O O . ASP A 1 83 ? 12.656 -10.037 -20.763 1.00 64.19 83 ASP A O 1
ATOM 694 N N . GLU A 1 84 ? 13.503 -8.183 -21.716 1.00 57.84 84 GLU A N 1
ATOM 695 C CA . GLU A 1 84 ? 14.403 -8.885 -22.646 1.00 57.84 84 GLU A CA 1
ATOM 696 C C . GLU A 1 84 ? 15.440 -9.749 -21.908 1.00 57.84 84 GLU A C 1
ATOM 698 O O . GLU A 1 84 ? 15.885 -10.770 -22.429 1.00 57.84 84 GLU A O 1
ATOM 703 N N . HIS A 1 85 ? 15.783 -9.409 -20.661 1.00 55.81 85 HIS A N 1
ATOM 704 C CA . HIS A 1 85 ? 16.766 -10.135 -19.858 1.00 55.81 85 HIS A CA 1
ATOM 705 C C . HIS A 1 85 ? 16.233 -11.476 -19.308 1.00 55.81 85 HIS A C 1
ATOM 707 O O . HIS A 1 85 ? 17.015 -12.334 -18.897 1.00 55.81 85 HIS A O 1
ATOM 713 N N . PHE A 1 86 ? 14.908 -11.692 -19.323 1.00 53.41 86 PHE A N 1
ATOM 714 C CA . PHE A 1 86 ? 14.249 -12.949 -18.925 1.00 53.41 86 PHE A CA 1
ATOM 715 C C . PHE A 1 86 ? 13.986 -13.914 -20.098 1.00 53.41 86 PHE A C 1
ATOM 717 O O . PHE A 1 86 ? 13.515 -15.032 -19.871 1.00 53.41 86 PHE A O 1
ATOM 724 N N . GLN A 1 87 ? 14.367 -13.533 -21.324 1.00 54.28 87 GLN A N 1
ATOM 725 C CA . GLN A 1 87 ? 14.203 -14.322 -22.551 1.00 54.28 87 GLN A CA 1
ATOM 726 C C . GLN A 1 87 ? 14.949 -15.674 -22.633 1.00 54.28 87 GLN A C 1
ATOM 728 O O . GLN A 1 87 ? 14.526 -16.487 -23.454 1.00 54.28 87 GLN A O 1
ATOM 733 N N . PRO A 1 88 ? 15.977 -16.029 -21.823 1.00 56.03 88 PRO A N 1
ATOM 734 C CA . PRO A 1 88 ? 16.521 -17.390 -21.895 1.00 56.03 88 PRO A CA 1
ATOM 735 C C . PRO A 1 88 ? 15.597 -18.468 -21.293 1.00 56.03 88 PRO A C 1
ATOM 737 O O . PRO A 1 88 ? 15.913 -19.651 -21.404 1.00 56.03 88 PRO A O 1
ATOM 740 N N . TYR A 1 89 ? 14.461 -18.105 -20.676 1.00 55.62 89 TYR A N 1
ATOM 741 C CA . TYR A 1 89 ? 13.509 -19.069 -20.113 1.00 55.62 89 TYR A CA 1
ATOM 742 C C . TYR A 1 89 ? 12.166 -19.043 -20.861 1.00 55.62 89 TYR A C 1
ATOM 744 O O . TYR A 1 89 ? 11.432 -18.057 -20.753 1.00 55.62 89 TYR A O 1
ATOM 752 N N . PRO A 1 90 ? 11.788 -20.123 -21.571 1.00 66.81 90 PRO A N 1
ATOM 753 C CA . PRO A 1 90 ? 10.508 -20.178 -22.270 1.00 66.81 90 PRO A CA 1
ATOM 754 C C . PRO A 1 90 ? 9.338 -20.064 -21.280 1.00 66.81 90 PRO A C 1
ATOM 756 O O . PRO A 1 90 ? 9.354 -20.673 -20.206 1.00 66.81 90 PRO A O 1
ATOM 759 N N . LEU A 1 91 ? 8.305 -19.288 -21.642 1.00 68.50 91 LEU A N 1
ATOM 760 C CA . LEU A 1 91 ? 7.070 -19.201 -20.855 1.00 68.50 91 LEU A CA 1
ATOM 761 C C . LEU A 1 91 ? 6.462 -20.599 -20.702 1.00 68.50 91 LEU A C 1
ATOM 763 O O . LEU A 1 91 ? 6.328 -21.343 -21.676 1.00 68.50 91 LEU A O 1
ATOM 767 N N . THR A 1 92 ? 6.042 -20.936 -19.485 1.00 75.31 92 THR A N 1
ATOM 768 C CA . THR A 1 92 ? 5.298 -22.179 -19.233 1.00 75.31 92 THR A CA 1
ATOM 769 C C . THR A 1 92 ? 3.958 -22.170 -19.980 1.00 75.31 92 THR A C 1
ATOM 771 O O . THR A 1 92 ? 3.404 -21.104 -20.247 1.00 75.31 92 THR A O 1
ATOM 774 N N . LYS A 1 93 ? 3.383 -23.345 -20.284 1.00 72.56 93 LYS A N 1
ATOM 775 C CA . LYS A 1 93 ? 2.086 -23.456 -20.993 1.00 72.56 93 LYS A CA 1
ATOM 776 C C . LYS A 1 93 ? 0.975 -22.606 -20.352 1.00 72.56 93 LYS A C 1
ATOM 778 O O . LYS A 1 93 ? 0.186 -21.988 -21.056 1.00 72.56 93 LYS A O 1
ATOM 783 N N . LEU A 1 94 ? 0.966 -22.515 -19.019 1.00 72.44 94 LEU A N 1
ATOM 784 C CA . LEU A 1 94 ? 0.030 -21.673 -18.266 1.00 72.44 94 LEU A CA 1
ATOM 785 C C . LEU A 1 94 ? 0.309 -20.173 -18.452 1.00 72.44 94 LEU A C 1
ATOM 787 O O . LEU A 1 94 ? -0.617 -19.384 -18.646 1.00 72.44 94 LEU A O 1
ATOM 791 N N . GLU A 1 95 ? 1.580 -19.769 -18.443 1.00 76.31 95 GLU A N 1
ATOM 792 C CA . GLU A 1 95 ? 1.979 -18.381 -18.700 1.00 76.31 95 GLU A CA 1
ATOM 793 C C . GLU A 1 95 ? 1.657 -17.966 -20.142 1.00 76.31 95 GLU A C 1
ATOM 795 O O . GLU A 1 95 ? 1.255 -16.826 -20.350 1.00 76.31 95 GLU A O 1
ATOM 800 N N . GLN A 1 96 ? 1.738 -18.885 -21.111 1.00 77.25 96 GLN A N 1
ATOM 801 C CA . GLN A 1 96 ? 1.321 -18.656 -22.500 1.00 77.25 96 GLN A CA 1
ATOM 802 C C . GLN A 1 96 ? -0.193 -18.428 -22.617 1.00 77.25 96 GLN A C 1
ATOM 804 O O . GLN A 1 96 ? -0.612 -17.474 -23.268 1.00 77.25 96 GLN A O 1
ATOM 809 N N . THR A 1 97 ? -1.030 -19.220 -21.932 1.00 71.69 97 THR A N 1
ATOM 810 C CA . THR A 1 97 ? -2.486 -18.968 -21.893 1.00 71.69 97 THR A CA 1
ATOM 811 C C . THR A 1 97 ? -2.827 -17.621 -21.262 1.00 71.69 97 THR A C 1
ATOM 813 O O . THR A 1 97 ? -3.694 -16.904 -21.758 1.00 71.69 97 THR A O 1
ATOM 816 N N . VAL A 1 98 ? -2.121 -17.227 -20.198 1.00 70.75 98 VAL A N 1
ATOM 817 C CA . VAL A 1 98 ? -2.319 -15.909 -19.579 1.00 70.75 98 VAL A CA 1
ATOM 818 C C . VAL A 1 98 ? -1.800 -14.784 -20.473 1.00 70.75 98 VAL A C 1
ATOM 820 O O . VAL A 1 98 ? -2.437 -13.737 -20.547 1.00 70.75 98 VAL A O 1
ATOM 823 N N . ALA A 1 99 ? -0.698 -14.995 -21.193 1.00 72.56 99 ALA A N 1
ATOM 824 C CA . ALA A 1 99 ? -0.202 -14.056 -22.195 1.00 72.56 99 ALA A CA 1
ATOM 825 C C . ALA A 1 99 ? -1.215 -13.859 -23.335 1.00 72.56 99 ALA A C 1
ATOM 827 O O . ALA A 1 99 ? -1.472 -12.720 -23.711 1.00 72.56 99 ALA A O 1
ATOM 828 N N . GLY A 1 100 ? -1.862 -14.930 -23.809 1.00 73.38 100 GLY A N 1
ATOM 829 C CA . GLY A 1 100 ? -2.939 -14.852 -24.802 1.00 73.38 100 GLY A CA 1
ATOM 830 C C . GLY A 1 100 ? -4.157 -14.066 -24.301 1.00 73.38 100 GLY A C 1
ATOM 831 O O . GLY A 1 100 ? -4.670 -13.202 -25.009 1.00 73.38 100 GLY A O 1
ATOM 832 N N . LEU A 1 101 ? -4.571 -14.276 -23.044 1.00 71.25 101 LEU A N 1
ATOM 833 C CA . LEU A 1 101 ? -5.641 -13.485 -22.418 1.00 71.25 101 LEU A CA 1
ATOM 834 C C . LEU A 1 101 ? -5.272 -12.000 -22.277 1.00 71.25 101 LEU A C 1
ATOM 836 O O . LEU A 1 101 ? -6.145 -11.149 -22.419 1.00 71.25 101 LEU A O 1
ATOM 840 N N . LEU A 1 102 ? -3.997 -11.695 -22.010 1.00 68.38 102 LEU A N 1
ATOM 841 C CA . LEU A 1 102 ? -3.463 -10.332 -21.922 1.00 68.38 102 LEU A CA 1
ATOM 842 C C . LEU A 1 102 ? -3.322 -9.659 -23.297 1.00 68.38 102 LEU A C 1
ATOM 844 O O . LEU A 1 102 ? -3.521 -8.457 -23.400 1.00 68.38 102 LEU A O 1
ATOM 848 N N . GLN A 1 103 ? -2.996 -10.397 -24.359 1.00 65.62 103 GLN A N 1
ATOM 849 C CA . GLN A 1 103 ? -2.944 -9.858 -25.725 1.00 65.62 103 GLN A CA 1
ATOM 850 C C . GLN A 1 103 ? -4.353 -9.555 -26.258 1.00 65.62 103 GLN A C 1
ATOM 852 O O . GLN A 1 103 ? -4.576 -8.503 -26.855 1.00 65.62 103 GLN A O 1
ATOM 857 N N . ALA A 1 104 ? -5.337 -10.396 -25.924 1.00 55.47 104 ALA A N 1
ATOM 858 C CA . ALA A 1 104 ? -6.752 -10.143 -26.194 1.00 55.47 104 ALA A CA 1
ATOM 859 C C . ALA A 1 104 ? -7.354 -8.970 -25.379 1.00 55.47 104 ALA A C 1
ATOM 861 O O . ALA A 1 104 ? -8.510 -8.616 -25.600 1.00 55.47 104 ALA A O 1
ATOM 862 N N . GLU A 1 105 ? -6.621 -8.364 -24.428 1.00 52.62 105 GLU A N 1
ATOM 863 C CA . GLU A 1 105 ? -7.025 -7.115 -23.748 1.00 52.62 105 GLU A CA 1
ATOM 864 C C . GLU A 1 105 ? -6.808 -5.863 -24.619 1.00 52.62 105 GLU A C 1
ATOM 866 O O . GLU A 1 105 ? -7.400 -4.827 -24.324 1.00 52.62 105 GLU A O 1
ATOM 871 N N . PHE A 1 106 ? -5.999 -5.945 -25.683 1.00 46.06 106 PHE A N 1
ATOM 872 C CA . PHE A 1 106 ? -5.613 -4.784 -26.499 1.00 46.06 106 PHE A CA 1
ATOM 873 C C . PHE A 1 106 ? -6.047 -4.864 -27.973 1.00 46.06 106 PHE A C 1
ATOM 875 O O . PHE A 1 106 ? -5.908 -3.875 -28.686 1.00 46.06 106 PHE A O 1
ATOM 882 N N . GLY A 1 107 ? -6.588 -6.000 -28.430 1.00 41.94 107 GLY A N 1
ATOM 883 C CA . GLY A 1 107 ? -6.908 -6.239 -29.846 1.00 41.94 107 GLY A CA 1
ATOM 884 C C . GLY A 1 107 ? -8.260 -5.723 -30.357 1.00 41.94 107 GLY A C 1
ATOM 885 O O . GLY A 1 107 ? -8.464 -5.740 -31.560 1.00 41.94 107 GLY A O 1
ATOM 886 N N . ASP A 1 108 ? -9.166 -5.255 -29.491 1.00 35.03 108 ASP A N 1
ATOM 887 C CA . ASP A 1 108 ? -10.580 -5.020 -29.866 1.00 35.03 108 ASP A CA 1
ATOM 888 C C . ASP A 1 108 ? -11.056 -3.562 -29.702 1.00 35.03 108 ASP A C 1
ATOM 890 O O . ASP A 1 108 ? -12.249 -3.275 -29.688 1.00 35.03 108 ASP A O 1
ATOM 894 N N . SER A 1 109 ? -10.125 -2.609 -29.576 1.00 35.28 109 SER A N 1
ATOM 895 C CA . SER A 1 109 ? -10.440 -1.168 -29.554 1.00 35.28 109 SER A CA 1
ATOM 896 C C . SER A 1 109 ? -9.788 -0.387 -30.699 1.00 35.28 109 SER A C 1
ATOM 898 O O . SER A 1 109 ? -9.586 0.822 -30.583 1.00 35.28 109 SER A O 1
ATOM 900 N N . PHE A 1 110 ? -9.477 -1.049 -31.812 1.00 30.98 110 PHE A N 1
ATOM 901 C CA . PHE A 1 110 ? -9.200 -0.370 -33.073 1.00 30.98 110 PHE A CA 1
ATOM 902 C C . PHE A 1 110 ? -9.822 -1.187 -34.200 1.00 30.98 110 PHE A C 1
ATOM 904 O O . PHE A 1 110 ? -9.459 -2.341 -34.407 1.00 30.98 110 PHE A O 1
ATOM 911 N N . GLY A 1 111 ? -10.830 -0.605 -34.849 1.00 30.89 111 GLY A N 1
ATOM 912 C CA . GLY A 1 111 ? -11.633 -1.267 -35.866 1.00 30.89 111 GLY A CA 1
ATOM 913 C C . GLY A 1 111 ? -10.773 -1.814 -36.997 1.00 30.89 111 GLY A C 1
ATOM 914 O O . GLY A 1 111 ? -10.084 -1.063 -37.683 1.00 30.89 111 GLY A O 1
ATOM 915 N N . ALA A 1 112 ? -10.851 -3.126 -37.193 1.00 32.31 112 ALA A N 1
ATOM 916 C CA . ALA A 1 112 ? -10.456 -3.766 -38.429 1.00 32.31 112 ALA A CA 1
ATOM 917 C C . ALA A 1 112 ? -11.630 -3.666 -39.412 1.00 32.31 112 ALA A C 1
ATOM 919 O O . ALA A 1 112 ? -12.630 -4.369 -39.278 1.00 32.31 112 ALA A O 1
ATOM 920 N N . VAL A 1 113 ? -11.497 -2.782 -40.396 1.00 29.94 113 VAL A N 1
ATOM 921 C CA . VAL A 1 113 ? -12.084 -2.976 -41.722 1.00 29.94 113 VAL A CA 1
ATOM 922 C C . VAL A 1 113 ? -10.887 -3.069 -42.665 1.00 29.94 113 VAL A C 1
ATOM 924 O O . VAL A 1 113 ? -10.188 -2.080 -42.869 1.00 29.94 113 VAL A O 1
ATOM 927 N N . SER A 1 114 ? -10.610 -4.283 -43.149 1.00 34.25 114 SER A N 1
ATOM 928 C CA . SER A 1 114 ? -9.830 -4.532 -44.372 1.00 34.25 114 SER A CA 1
ATOM 929 C C . SER A 1 114 ? -10.586 -3.877 -45.538 1.00 34.25 114 SER A C 1
ATOM 931 O O . SER A 1 114 ? -11.812 -3.898 -45.541 1.00 34.25 114 SER A O 1
ATOM 933 N N . ASP A 1 115 ? -9.968 -3.210 -46.504 1.00 32.66 115 ASP A N 1
ATOM 934 C CA . ASP A 1 115 ? -8.972 -3.728 -47.441 1.00 32.66 115 ASP A CA 1
ATOM 935 C C . ASP A 1 115 ? -8.336 -2.561 -48.234 1.00 32.66 115 ASP A C 1
ATOM 937 O O . ASP A 1 115 ? -8.876 -1.458 -48.253 1.00 32.66 115 ASP A O 1
ATOM 941 N N . GLU A 1 116 ? -7.234 -2.860 -48.930 1.00 28.09 116 GLU A N 1
ATOM 942 C CA . GLU A 1 116 ? -6.432 -2.021 -49.850 1.00 28.09 116 GLU A CA 1
ATOM 943 C C . GLU A 1 116 ? -5.296 -1.155 -49.257 1.00 28.09 116 GLU A C 1
ATOM 945 O O . GLU A 1 116 ? -5.452 -0.044 -48.757 1.00 28.09 116 GLU A O 1
ATOM 950 N N . LEU A 1 117 ? -4.081 -1.693 -49.426 1.00 34.81 117 LEU A N 1
ATOM 951 C CA . LEU A 1 117 ? -2.795 -0.988 -49.473 1.00 34.81 117 LEU A CA 1
ATOM 952 C C . LEU A 1 117 ? -2.789 0.047 -50.622 1.00 34.81 117 LEU A C 1
ATOM 954 O O . LEU A 1 117 ? -3.290 -0.253 -51.704 1.00 34.81 117 LEU A O 1
ATOM 958 N N . PRO A 1 118 ? -2.117 1.206 -50.457 1.00 36.25 118 PRO A N 1
ATOM 959 C CA . PRO A 1 118 ? -0.687 1.199 -50.752 1.00 36.25 118 PRO A CA 1
ATOM 960 C C . PRO A 1 118 ? 0.186 1.985 -49.765 1.00 36.25 118 PRO A C 1
ATOM 962 O O . PRO A 1 118 ? -0.080 3.119 -49.385 1.00 36.25 118 PRO A O 1
ATOM 965 N N . SER A 1 119 ? 1.295 1.333 -49.414 1.00 37.69 119 SER A N 1
ATOM 966 C CA . SER A 1 119 ? 2.657 1.873 -49.374 1.00 37.69 119 SER A CA 1
ATOM 967 C C . SER A 1 119 ? 2.805 3.393 -49.200 1.00 37.69 119 SER A C 1
ATOM 969 O O . SER A 1 119 ? 2.899 4.144 -50.167 1.00 37.69 119 SER A O 1
ATOM 971 N N . ALA A 1 120 ? 2.947 3.829 -47.951 1.00 26.53 120 ALA A N 1
ATOM 972 C CA . ALA A 1 120 ? 3.799 4.954 -47.592 1.00 26.53 120 ALA A CA 1
ATOM 973 C C . ALA A 1 120 ? 4.202 4.811 -46.123 1.00 26.53 120 ALA A C 1
ATOM 975 O O . ALA A 1 120 ? 3.384 4.516 -45.253 1.00 26.53 120 ALA A O 1
ATOM 976 N N . SER A 1 121 ? 5.492 5.000 -45.871 1.00 37.00 121 SER A N 1
ATOM 977 C CA . SER A 1 121 ? 6.116 5.081 -44.556 1.00 37.00 121 SER A CA 1
ATOM 978 C C . SER A 1 121 ? 5.274 5.890 -43.567 1.00 37.00 121 SER A C 1
ATOM 980 O O . SER A 1 121 ? 5.174 7.106 -43.700 1.00 37.00 121 SER A O 1
ATOM 982 N N . ASN A 1 122 ? 4.726 5.240 -42.545 1.00 26.59 122 ASN A N 1
ATOM 983 C CA . ASN A 1 122 ? 4.248 5.934 -41.359 1.00 26.59 122 ASN A CA 1
ATOM 984 C C . ASN A 1 122 ? 4.527 5.079 -40.127 1.00 26.59 122 ASN A C 1
ATOM 986 O O . ASN A 1 122 ? 3.786 4.163 -39.777 1.00 26.59 122 ASN A O 1
ATOM 990 N N . SER A 1 123 ? 5.635 5.415 -39.468 1.00 31.27 123 SER A N 1
ATOM 991 C CA . SER A 1 123 ? 5.913 5.065 -38.082 1.00 31.27 123 SER A CA 1
ATOM 992 C C . SER A 1 123 ? 4.775 5.578 -37.201 1.00 31.27 123 SER A C 1
ATOM 994 O O . SER A 1 123 ? 4.792 6.722 -36.750 1.00 31.27 123 SER A O 1
ATOM 996 N N . PHE A 1 124 ? 3.786 4.730 -36.931 1.00 26.44 124 PHE A N 1
ATOM 997 C CA . PHE A 1 124 ? 2.769 4.991 -35.917 1.00 26.44 124 PHE A CA 1
ATOM 998 C C . PHE A 1 124 ? 3.379 4.730 -34.532 1.00 26.44 124 PHE A C 1
ATOM 1000 O O . PHE A 1 124 ? 3.127 3.727 -33.867 1.00 26.44 124 PHE A O 1
ATOM 1007 N N . SER A 1 125 ? 4.255 5.645 -34.115 1.00 33.66 125 SER A N 1
ATOM 1008 C CA . SER A 1 125 ? 4.678 5.756 -32.727 1.00 33.66 125 SER A CA 1
ATOM 1009 C C . SER A 1 125 ? 3.452 6.171 -31.923 1.00 33.66 125 SER A C 1
ATOM 1011 O O . SER A 1 125 ? 2.886 7.242 -32.144 1.00 33.66 125 SER A O 1
ATOM 1013 N N . SER A 1 126 ? 3.014 5.303 -31.014 1.00 35.53 126 SER A N 1
ATOM 1014 C CA . SER A 1 126 ? 2.072 5.647 -29.953 1.00 35.53 126 SER A CA 1
ATOM 1015 C C . SER A 1 126 ? 2.594 6.903 -29.258 1.00 35.53 126 SER A C 1
ATOM 1017 O O . SER A 1 126 ? 3.506 6.808 -28.436 1.00 35.53 126 SER A O 1
ATOM 1019 N N . ALA A 1 127 ? 2.041 8.066 -29.609 1.00 38.34 127 ALA A N 1
ATOM 1020 C CA . ALA A 1 127 ? 2.454 9.360 -29.099 1.00 38.34 127 ALA A CA 1
ATOM 1021 C C . ALA A 1 127 ? 2.283 9.391 -27.574 1.00 38.34 127 ALA A C 1
ATOM 1023 O O . ALA A 1 127 ? 1.233 9.750 -27.035 1.00 38.34 127 ALA A O 1
ATOM 1024 N N . MET A 1 128 ? 3.342 9.007 -26.859 1.00 49.09 128 MET A N 1
ATOM 1025 C CA . MET A 1 128 ? 3.610 9.477 -25.513 1.00 49.09 128 MET A CA 1
ATOM 1026 C C . MET A 1 128 ? 3.576 10.994 -25.635 1.00 49.09 128 MET A C 1
ATOM 1028 O O . MET A 1 128 ? 4.476 11.601 -26.202 1.00 49.09 128 MET A O 1
ATOM 1032 N N . LYS A 1 129 ? 2.470 11.594 -25.204 1.00 65.62 129 LYS A N 1
ATOM 1033 C CA . LYS A 1 129 ? 2.256 13.038 -25.173 1.00 65.62 129 LYS A CA 1
ATOM 1034 C C . LYS A 1 129 ? 3.256 13.667 -24.199 1.00 65.62 129 LYS A C 1
ATOM 1036 O O . LYS A 1 129 ? 2.845 14.026 -23.105 1.00 65.62 129 LYS A O 1
ATOM 1041 N N . GLU A 1 130 ? 4.554 13.668 -24.474 1.00 68.69 130 GLU A N 1
ATOM 1042 C CA . GLU A 1 130 ? 5.559 14.218 -23.567 1.00 68.69 130 GLU A CA 1
ATOM 1043 C C . GLU A 1 130 ? 5.281 15.711 -23.352 1.00 68.69 130 GLU A C 1
ATOM 1045 O O . GLU A 1 130 ? 4.991 16.413 -24.320 1.00 68.69 130 GLU A O 1
ATOM 1050 N N . PRO A 1 131 ? 5.284 16.207 -22.100 1.00 77.69 131 PRO A N 1
ATOM 1051 C CA . PRO A 1 131 ? 5.161 17.633 -21.865 1.00 77.69 131 PRO A CA 1
ATOM 1052 C C . PRO A 1 131 ? 6.282 18.385 -22.551 1.00 77.69 131 PRO A C 1
ATOM 1054 O O . PRO A 1 131 ? 7.447 17.987 -22.470 1.00 77.69 131 PRO A O 1
ATOM 1057 N N . THR A 1 132 ? 5.931 19.517 -23.136 1.00 82.69 132 THR A N 1
ATOM 1058 C CA . THR A 1 132 ? 6.905 20.449 -23.692 1.00 82.69 132 THR A CA 1
ATOM 1059 C C . THR A 1 132 ? 7.819 20.973 -22.581 1.00 82.69 132 THR A C 1
ATOM 1061 O O . THR A 1 132 ? 7.411 21.079 -21.418 1.00 82.69 132 THR A O 1
ATOM 1064 N N . LYS A 1 133 ? 9.056 21.354 -22.927 1.00 81.94 133 LYS A N 1
ATOM 1065 C CA . LYS A 1 133 ? 10.006 21.984 -21.991 1.00 81.94 133 LYS A CA 1
ATOM 1066 C C . LYS A 1 133 ? 9.360 23.158 -21.236 1.00 81.94 133 LYS A C 1
ATOM 1068 O O . LYS A 1 133 ? 9.529 23.262 -20.025 1.00 81.94 133 LYS A O 1
ATOM 1073 N N . ASP A 1 134 ? 8.540 23.954 -21.920 1.00 79.62 134 ASP A N 1
ATOM 1074 C CA . ASP A 1 134 ? 7.830 25.105 -21.345 1.00 79.62 134 ASP A CA 1
ATOM 1075 C C . ASP A 1 134 ? 6.732 24.718 -20.342 1.00 79.62 134 ASP A C 1
ATOM 1077 O O . ASP A 1 134 ? 6.499 25.409 -19.349 1.00 79.62 134 ASP A O 1
ATOM 1081 N N . GLN A 1 135 ? 6.087 23.566 -20.539 1.00 83.69 135 GLN A N 1
ATOM 1082 C CA . GLN A 1 135 ? 5.139 23.026 -19.564 1.00 83.69 135 GLN A CA 1
ATOM 1083 C C . GLN A 1 135 ? 5.874 22.545 -18.305 1.00 83.69 135 GLN A C 1
ATOM 1085 O O . GLN A 1 135 ? 5.399 22.756 -17.190 1.00 83.69 135 GLN A O 1
ATOM 1090 N N . TYR A 1 136 ? 7.063 21.948 -18.446 1.00 82.62 136 TYR A N 1
ATOM 1091 C CA . TYR A 1 136 ? 7.883 21.582 -17.290 1.00 82.62 136 TYR A CA 1
ATOM 1092 C C . TYR A 1 136 ? 8.383 22.804 -16.517 1.00 82.62 136 TYR A C 1
ATOM 1094 O O . TYR A 1 136 ? 8.301 22.811 -15.289 1.00 82.62 136 TYR A O 1
ATOM 1102 N N . THR A 1 137 ? 8.866 23.845 -17.198 1.00 83.81 137 THR A N 1
ATOM 1103 C CA . THR A 1 137 ? 9.356 25.058 -16.523 1.00 83.81 137 THR A CA 1
ATOM 1104 C C . THR A 1 137 ? 8.234 25.781 -15.781 1.00 83.81 137 THR A C 1
ATOM 1106 O O . THR A 1 137 ? 8.434 26.185 -14.633 1.00 83.81 137 THR A O 1
ATOM 1109 N N . LEU A 1 138 ? 7.034 25.884 -16.366 1.00 84.56 138 LEU A N 1
ATOM 1110 C CA . LEU A 1 138 ? 5.883 26.495 -15.696 1.00 84.56 138 LEU A CA 1
ATOM 1111 C C . LEU A 1 138 ? 5.400 25.655 -14.506 1.00 84.56 138 LEU A C 1
ATOM 1113 O O . LEU A 1 138 ? 5.125 26.210 -13.442 1.00 84.56 138 LEU A O 1
ATOM 1117 N N . LEU A 1 139 ? 5.352 24.326 -14.652 1.00 84.75 139 LEU A N 1
ATOM 1118 C CA . LEU A 1 139 ? 4.992 23.409 -13.566 1.00 84.75 139 LEU A CA 1
ATOM 1119 C C . LEU A 1 139 ? 5.948 23.564 -12.376 1.00 84.75 139 LEU A C 1
ATOM 1121 O O . LEU A 1 139 ? 5.500 23.664 -11.236 1.00 84.75 139 LEU A O 1
ATOM 1125 N N . LEU A 1 140 ? 7.256 23.609 -12.636 1.00 84.00 140 LEU A N 1
ATOM 1126 C CA . LEU A 1 140 ? 8.269 23.764 -11.593 1.00 84.00 140 LEU A CA 1
ATOM 1127 C C . LEU A 1 140 ? 8.198 25.141 -10.932 1.00 84.00 140 LEU A C 1
ATOM 1129 O O . LEU A 1 140 ? 8.230 25.208 -9.709 1.00 84.00 140 LEU A O 1
ATOM 1133 N N . ARG A 1 141 ? 8.006 26.216 -11.706 1.00 85.06 141 ARG A N 1
ATOM 1134 C CA . ARG A 1 141 ? 7.838 27.579 -11.177 1.00 85.06 141 ARG A CA 1
ATOM 1135 C C . ARG A 1 141 ? 6.622 27.695 -10.253 1.00 85.06 141 ARG A C 1
ATOM 1137 O O . ARG A 1 141 ? 6.695 28.349 -9.216 1.00 85.06 141 ARG A O 1
ATOM 1144 N N . GLU A 1 142 ? 5.496 27.084 -10.613 1.00 83.81 142 GLU A N 1
ATOM 1145 C CA . GLU A 1 142 ? 4.289 27.132 -9.779 1.00 83.81 142 GLU A CA 1
ATOM 1146 C C . GLU A 1 142 ? 4.425 26.301 -8.495 1.00 83.81 142 GLU A C 1
ATOM 1148 O O . GLU A 1 142 ? 3.886 26.682 -7.456 1.00 83.81 142 GLU A O 1
ATOM 1153 N N . ILE A 1 143 ? 5.190 25.208 -8.532 1.00 83.62 143 ILE A N 1
ATOM 1154 C CA . ILE A 1 143 ? 5.470 24.388 -7.345 1.00 83.62 143 ILE A CA 1
ATOM 1155 C C . ILE A 1 143 ? 6.569 25.016 -6.473 1.00 83.62 143 ILE A C 1
ATOM 1157 O O . ILE A 1 143 ? 6.500 24.904 -5.254 1.00 83.62 143 ILE A O 1
ATOM 1161 N N . GLU A 1 144 ? 7.523 25.747 -7.053 1.00 82.81 144 GLU A N 1
ATOM 1162 C CA . GLU A 1 144 ? 8.514 26.547 -6.316 1.00 82.81 144 GLU A CA 1
ATOM 1163 C C . GLU A 1 144 ? 7.837 27.645 -5.480 1.00 82.81 144 GLU A C 1
ATOM 1165 O O . GLU A 1 144 ? 8.187 27.841 -4.319 1.00 82.81 144 GLU A O 1
ATOM 1170 N N . LYS A 1 145 ? 6.801 28.306 -6.021 1.00 80.50 145 LYS A N 1
ATOM 1171 C CA . LYS A 1 145 ? 5.987 29.289 -5.278 1.00 80.50 145 LYS A CA 1
ATOM 1172 C C . LYS A 1 145 ? 5.173 28.669 -4.137 1.00 80.50 145 LYS A C 1
ATOM 1174 O O . LYS A 1 145 ? 4.804 29.374 -3.200 1.00 80.50 145 LYS A O 1
ATOM 1179 N N . LYS A 1 146 ? 4.832 27.380 -4.235 1.00 77.94 146 LYS A N 1
ATOM 1180 C CA . LYS A 1 146 ? 4.011 26.651 -3.256 1.00 77.94 146 LYS A CA 1
ATOM 1181 C C . LYS A 1 146 ? 4.566 25.235 -3.022 1.00 77.94 146 LYS A C 1
ATOM 1183 O O . LYS A 1 146 ? 3.975 24.261 -3.505 1.00 77.94 146 LYS A O 1
ATOM 1188 N N . PRO A 1 147 ? 5.645 25.080 -2.229 1.00 74.31 147 PRO A N 1
ATOM 1189 C CA . PRO A 1 147 ? 6.270 23.774 -1.987 1.00 74.31 147 PRO A CA 1
ATOM 1190 C C . PRO A 1 147 ? 5.326 22.776 -1.287 1.00 74.31 147 PRO A C 1
ATOM 1192 O O . PRO A 1 147 ? 5.463 21.562 -1.443 1.00 74.31 147 PRO A O 1
ATOM 1195 N N . GLU A 1 148 ? 4.293 23.269 -0.597 1.00 70.50 148 GLU A N 1
ATOM 1196 C CA . GLU A 1 148 ? 3.209 22.476 0.005 1.00 70.50 148 GLU A CA 1
ATOM 1197 C C . GLU A 1 148 ? 2.488 21.551 -0.995 1.00 70.50 148 GLU A C 1
ATOM 1199 O O . GLU A 1 148 ? 1.994 20.485 -0.624 1.00 70.50 148 GLU A O 1
ATOM 1204 N N . LEU A 1 149 ? 2.460 21.909 -2.286 1.00 72.38 149 LEU A N 1
ATOM 1205 C CA . LEU A 1 149 ? 1.849 21.095 -3.346 1.00 72.38 149 LEU A CA 1
ATOM 1206 C C . LEU A 1 149 ? 2.623 19.804 -3.628 1.00 72.38 149 LEU A C 1
ATOM 1208 O O . LEU A 1 149 ? 2.044 18.834 -4.125 1.00 72.38 149 LEU A O 1
ATOM 1212 N N . GLY A 1 150 ? 3.920 19.795 -3.310 1.00 65.75 150 GLY A N 1
ATOM 1213 C CA . GLY A 1 150 ? 4.810 18.656 -3.493 1.00 65.75 150 GLY A CA 1
ATOM 1214 C C . GLY A 1 150 ? 4.815 17.659 -2.331 1.00 65.75 150 GLY A C 1
ATOM 1215 O O . GLY A 1 150 ? 5.477 16.612 -2.437 1.00 65.75 150 GLY A O 1
ATOM 1216 N N . LYS A 1 151 ? 4.092 17.966 -1.244 1.00 68.94 151 LYS A N 1
ATOM 1217 C CA . LYS A 1 151 ? 3.927 17.099 -0.072 1.00 68.94 151 LYS A CA 1
ATOM 1218 C C . LYS A 1 151 ? 2.871 16.023 -0.327 1.00 68.94 151 LYS A C 1
ATOM 1220 O O . LYS A 1 151 ? 1.962 16.178 -1.144 1.00 68.94 151 LYS A O 1
ATOM 1225 N N . HIS A 1 152 ? 3.009 14.895 0.367 1.00 57.38 152 HIS A N 1
ATOM 1226 C CA . HIS A 1 152 ? 2.005 13.839 0.319 1.00 57.38 152 HIS A CA 1
ATOM 1227 C C . HIS A 1 152 ? 0.667 14.375 0.835 1.00 57.38 152 HIS A C 1
ATOM 1229 O O . HIS A 1 152 ? 0.611 15.028 1.874 1.00 57.38 152 HIS A O 1
ATOM 1235 N N . THR A 1 153 ? -0.410 14.102 0.097 1.00 57.94 153 THR A N 1
ATOM 1236 C CA . THR A 1 153 ? -1.774 14.379 0.555 1.00 57.94 153 THR A CA 1
ATOM 1237 C C . THR A 1 153 ? -1.994 13.664 1.897 1.00 57.94 153 THR A C 1
ATOM 1239 O O . THR A 1 153 ? -1.647 12.481 1.981 1.00 57.94 153 THR A O 1
ATOM 1242 N N . PRO A 1 154 ? -2.528 14.338 2.935 1.00 45.28 154 PRO A N 1
ATOM 1243 C CA . PRO A 1 154 ? -2.800 13.711 4.224 1.00 45.28 154 PRO A CA 1
ATOM 1244 C C . PRO A 1 154 ? -3.649 12.449 4.054 1.00 45.28 154 PRO A C 1
ATOM 1246 O O . PRO A 1 154 ? -4.571 12.425 3.240 1.00 45.28 154 PRO A O 1
ATOM 1249 N N . ALA A 1 155 ? -3.347 11.405 4.832 1.00 40.81 155 ALA A N 1
ATOM 1250 C CA . ALA A 1 155 ? -4.067 10.129 4.795 1.00 40.81 155 ALA A CA 1
ATOM 1251 C C . ALA A 1 155 ? -5.563 10.263 5.151 1.00 40.81 155 ALA A C 1
ATOM 1253 O O . ALA A 1 155 ? -6.348 9.374 4.832 1.00 40.81 155 ALA A O 1
ATOM 1254 N N . PHE A 1 156 ? -5.955 11.380 5.773 1.00 35.00 156 PHE A N 1
ATOM 1255 C CA . PHE A 1 156 ? -7.331 11.727 6.105 1.00 35.00 156 PHE A CA 1
ATOM 1256 C C . PHE A 1 156 ? -7.621 13.193 5.759 1.00 35.00 156 PHE A C 1
ATOM 1258 O O . PHE A 1 156 ? -6.907 14.094 6.197 1.00 35.00 156 PHE A O 1
ATOM 1265 N N . GLY A 1 157 ? -8.694 13.415 4.994 1.00 46.69 157 GLY A N 1
ATOM 1266 C CA . GLY A 1 157 ? -9.237 14.735 4.660 1.00 46.69 157 GLY A CA 1
ATOM 1267 C C . GLY A 1 157 ? -9.286 15.035 3.151 1.00 46.69 157 GLY A C 1
ATOM 1268 O O . GLY A 1 157 ? -8.511 14.462 2.380 1.00 46.69 157 GLY A O 1
ATOM 1269 N N . PRO A 1 158 ? -10.189 15.929 2.701 1.00 49.44 158 PRO A N 1
ATOM 1270 C CA . PRO A 1 158 ? -10.205 16.409 1.323 1.00 49.44 158 PRO A CA 1
ATOM 1271 C C . PRO A 1 158 ? -8.858 17.057 0.967 1.00 49.44 158 PRO A C 1
ATOM 1273 O O . PRO A 1 158 ? -8.282 17.763 1.802 1.00 49.44 158 PRO A O 1
ATOM 1276 N N . PRO A 1 159 ? -8.334 16.851 -0.253 1.00 58.66 159 PRO A N 1
ATOM 1277 C CA . PRO A 1 159 ? -7.078 17.457 -0.669 1.00 58.66 159 PRO A CA 1
ATOM 1278 C C . PRO A 1 159 ? -7.212 18.986 -0.670 1.00 58.66 159 PRO A C 1
ATOM 1280 O O . PRO A 1 159 ? -7.743 19.565 -1.613 1.00 58.66 159 PRO A O 1
ATOM 1283 N N . ARG A 1 160 ? -6.678 19.647 0.367 1.00 63.56 160 ARG A N 1
ATOM 1284 C CA . ARG A 1 160 ? -6.640 21.119 0.507 1.00 63.56 160 ARG A CA 1
ATOM 1285 C C . ARG A 1 160 ? -5.922 21.846 -0.644 1.00 63.56 160 ARG A C 1
ATOM 1287 O O . ARG A 1 160 ? -5.933 23.064 -0.689 1.00 63.56 160 ARG A O 1
ATOM 1294 N N . ASN A 1 161 ? -5.295 21.115 -1.565 1.00 75.00 161 ASN A N 1
ATOM 1295 C CA . ASN A 1 161 ? -4.531 21.636 -2.696 1.00 75.00 161 ASN A CA 1
ATOM 1296 C C . ASN A 1 161 ? -5.193 21.398 -4.066 1.00 75.00 161 ASN A C 1
ATOM 1298 O O . ASN A 1 161 ? -4.548 21.569 -5.100 1.00 75.00 161 ASN A O 1
ATOM 1302 N N . GLN A 1 162 ? -6.455 20.965 -4.104 1.00 79.06 162 GLN A N 1
ATOM 1303 C CA . GLN A 1 162 ? -7.143 20.638 -5.354 1.00 79.06 162 GLN A CA 1
ATOM 1304 C C . GLN A 1 162 ? -7.318 21.858 -6.279 1.00 79.06 162 GLN A C 1
ATOM 1306 O O . GLN A 1 162 ? -6.963 21.762 -7.452 1.00 79.06 162 GLN A O 1
ATOM 1311 N N . GLU A 1 163 ? -7.740 23.006 -5.743 1.00 80.44 163 GLU A N 1
ATOM 1312 C CA . GLU A 1 163 ? -7.907 24.268 -6.489 1.00 80.44 163 GLU A CA 1
ATOM 1313 C C . GLU A 1 163 ? -6.581 24.790 -7.068 1.00 80.44 163 GLU A C 1
ATOM 1315 O O . GLU A 1 163 ? -6.508 25.286 -8.194 1.00 80.44 163 GLU A O 1
ATOM 1320 N N . ASP A 1 164 ? -5.488 24.626 -6.319 1.00 81.88 164 ASP A N 1
ATOM 1321 C CA . ASP A 1 164 ? -4.149 24.985 -6.783 1.00 81.88 164 ASP A CA 1
ATOM 1322 C C . ASP A 1 164 ? -3.710 24.119 -7.968 1.00 81.88 164 ASP A C 1
ATOM 1324 O O . ASP A 1 164 ? -3.169 24.628 -8.950 1.00 81.88 164 ASP A O 1
ATOM 1328 N N . TRP A 1 165 ? -3.990 22.816 -7.913 1.00 84.19 165 TRP A N 1
ATOM 1329 C CA . TRP A 1 165 ? -3.714 21.903 -9.019 1.00 84.19 165 TRP A CA 1
ATOM 1330 C C . TRP A 1 165 ? -4.620 22.139 -10.235 1.00 84.19 165 TRP A C 1
ATOM 1332 O O . TRP A 1 165 ? -4.178 21.913 -11.360 1.00 84.19 165 TRP A O 1
ATOM 1342 N N . GLU A 1 166 ? -5.854 22.601 -10.034 1.00 84.25 166 GLU A N 1
ATOM 1343 C CA . GLU A 1 166 ? -6.768 23.015 -11.106 1.00 84.25 166 GLU A CA 1
ATOM 1344 C C . GLU A 1 166 ? -6.248 24.249 -11.841 1.00 84.25 166 GLU A C 1
ATOM 1346 O O . GLU A 1 166 ? -6.161 24.239 -13.071 1.00 84.25 166 GLU A O 1
ATOM 1351 N N . ARG A 1 167 ? -5.802 25.273 -11.100 1.00 86.19 167 ARG A N 1
ATOM 1352 C CA . ARG A 1 167 ? -5.159 26.458 -11.683 1.00 86.19 167 ARG A CA 1
ATOM 1353 C C . ARG A 1 167 ? -3.896 26.086 -12.460 1.00 86.19 167 ARG A C 1
ATOM 1355 O O . ARG A 1 167 ? -3.718 26.541 -13.587 1.00 86.19 167 ARG A O 1
ATOM 1362 N N . ILE A 1 168 ? -3.042 25.236 -11.887 1.00 85.44 168 ILE A N 1
ATOM 1363 C CA . ILE A 1 168 ? -1.811 24.774 -12.543 1.00 85.44 168 ILE A CA 1
ATOM 1364 C C . ILE A 1 168 ? -2.138 23.997 -13.821 1.00 85.44 168 ILE A C 1
ATOM 1366 O O . ILE A 1 168 ? -1.570 24.292 -14.866 1.00 85.44 168 ILE A O 1
ATOM 1370 N N . ALA A 1 169 ? -3.078 23.050 -13.777 1.00 86.19 169 ALA A N 1
ATOM 1371 C CA . ALA A 1 169 ? -3.470 22.280 -14.956 1.00 86.19 169 ALA A CA 1
ATOM 1372 C C . ALA A 1 169 ? -4.032 23.179 -16.069 1.00 86.19 169 ALA A C 1
ATOM 1374 O O . ALA A 1 169 ? -3.674 23.001 -17.231 1.00 86.19 169 ALA A O 1
ATOM 1375 N N . LYS A 1 170 ? -4.854 24.178 -15.717 1.00 86.81 170 LYS A N 1
ATOM 1376 C CA . LYS A 1 170 ? -5.380 25.165 -16.670 1.00 86.81 170 LYS A CA 1
ATOM 1377 C C . LYS A 1 170 ? -4.256 25.978 -17.322 1.00 86.81 170 LYS A C 1
ATOM 1379 O O . LYS A 1 170 ? -4.244 26.115 -18.540 1.00 86.81 170 LYS A O 1
ATOM 1384 N N . ASN A 1 171 ? -3.291 26.451 -16.533 1.00 85.06 171 ASN A N 1
ATOM 1385 C CA . ASN A 1 171 ? -2.146 27.213 -17.040 1.00 85.06 171 ASN A CA 1
ATOM 1386 C C . ASN A 1 171 ? -1.220 26.362 -17.926 1.00 85.06 171 ASN A C 1
ATOM 1388 O O . ASN A 1 171 ? -0.707 26.856 -18.923 1.00 85.06 171 ASN A O 1
ATOM 1392 N N . LEU A 1 172 ? -1.023 25.084 -17.592 1.00 85.56 172 LEU A N 1
ATOM 1393 C CA . LEU A 1 172 ? -0.188 24.164 -18.374 1.00 85.56 172 LEU A CA 1
ATOM 1394 C C . LEU A 1 172 ? -0.831 23.759 -19.699 1.00 85.56 172 LEU A C 1
ATOM 1396 O O . LEU A 1 172 ? -0.142 23.679 -20.714 1.00 85.56 172 LEU A O 1
ATOM 1400 N N . ASN A 1 173 ? -2.145 23.537 -19.694 1.00 86.00 173 ASN A N 1
ATOM 1401 C CA . ASN A 1 173 ? -2.894 23.221 -20.907 1.00 86.00 173 ASN A CA 1
ATOM 1402 C C . ASN A 1 173 ? -2.996 24.445 -21.841 1.00 86.00 173 ASN A C 1
ATOM 1404 O O . ASN A 1 173 ? -3.056 24.277 -23.052 1.00 86.00 173 ASN A O 1
ATOM 1408 N N . ALA A 1 174 ? -2.938 25.672 -21.305 1.00 84.94 174 ALA A N 1
ATOM 1409 C CA . ALA A 1 174 ? -2.950 26.905 -22.099 1.00 84.94 174 ALA A CA 1
ATOM 1410 C C . ALA A 1 174 ? -1.654 27.164 -22.898 1.00 84.94 174 ALA A C 1
ATOM 1412 O O . ALA A 1 174 ? -1.684 27.936 -23.851 1.00 84.94 174 ALA A O 1
ATOM 1413 N N . ILE A 1 175 ? -0.528 26.530 -22.541 1.00 79.69 175 ILE A N 1
ATOM 1414 C CA . ILE A 1 175 ? 0.750 26.648 -23.278 1.00 79.69 175 ILE A CA 1
ATOM 1415 C C . ILE A 1 175 ? 0.703 25.881 -24.615 1.00 79.69 175 ILE A C 1
ATOM 1417 O O . ILE A 1 175 ? 1.512 26.131 -25.505 1.00 79.69 175 ILE A O 1
ATOM 1421 N N . GLY A 1 176 ? -0.264 24.975 -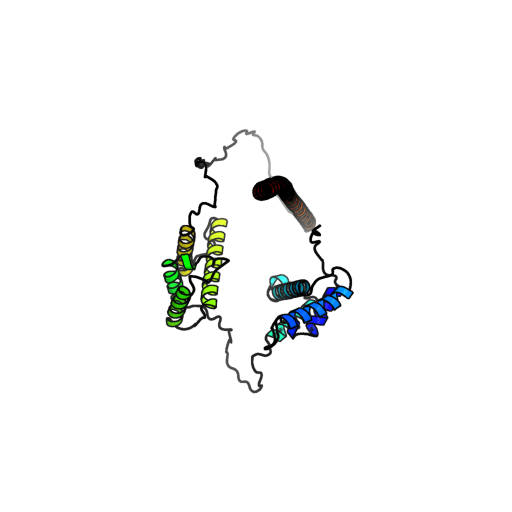24.779 1.00 65.44 176 GLY A N 1
ATOM 1422 C CA . GLY A 1 176 ? -0.457 24.184 -25.989 1.00 65.44 176 GLY A CA 1
ATOM 1423 C C . GLY A 1 176 ? -0.529 22.684 -25.701 1.00 65.44 176 GLY A C 1
ATOM 1424 O O . GLY A 1 176 ? -0.431 22.252 -24.546 1.00 65.44 176 GLY A O 1
ATOM 1425 N N . PRO A 1 177 ? -0.718 21.859 -26.743 1.00 68.00 177 PRO A N 1
ATOM 1426 C CA . PRO A 1 177 ? -0.747 20.416 -26.586 1.00 68.00 177 PRO A CA 1
ATOM 1427 C C . PRO A 1 177 ? 0.607 19.905 -26.059 1.00 68.00 177 PRO A C 1
ATOM 1429 O O . PRO A 1 177 ? 1.653 20.405 -26.470 1.00 68.00 177 PRO A O 1
ATOM 1432 N N . PRO A 1 178 ? 0.615 18.883 -25.188 1.00 69.31 178 PRO A N 1
ATOM 1433 C CA . PRO A 1 178 ? -0.525 18.053 -24.812 1.00 69.31 178 PRO A CA 1
ATOM 1434 C C . PRO A 1 178 ? -1.368 18.593 -23.652 1.00 69.31 178 PRO A C 1
ATOM 1436 O O . PRO A 1 178 ? -0.860 18.882 -22.569 1.00 69.31 178 PRO A O 1
ATOM 1439 N N . GLU A 1 179 ? -2.687 18.588 -23.846 1.00 77.69 179 GLU A N 1
ATOM 1440 C CA . GLU A 1 179 ? -3.647 18.795 -22.765 1.00 77.69 179 GLU A CA 1
ATOM 1441 C C . GLU A 1 179 ? -3.746 17.547 -21.892 1.00 77.69 179 GLU A C 1
ATOM 1443 O O . GLU A 1 179 ? -3.859 16.416 -22.383 1.00 77.69 179 GLU A O 1
ATOM 1448 N N . ARG A 1 180 ? -3.692 17.761 -20.579 1.00 77.94 180 ARG A N 1
ATOM 1449 C CA . ARG A 1 180 ? -3.727 16.696 -19.581 1.00 77.94 180 ARG A CA 1
ATOM 1450 C C . ARG A 1 180 ? -4.664 17.054 -18.443 1.00 77.94 180 ARG A C 1
ATOM 1452 O O . ARG A 1 180 ? -4.807 18.209 -18.038 1.00 77.94 180 ARG A O 1
ATOM 1459 N N . SER A 1 181 ? -5.291 16.026 -17.895 1.00 82.38 181 SER A N 1
ATOM 1460 C CA . SER A 1 181 ? -6.080 16.122 -16.677 1.00 82.38 181 SER A CA 1
ATOM 1461 C C . SER A 1 181 ? -5.185 16.387 -15.462 1.00 82.38 181 SER A C 1
ATOM 1463 O O . SER A 1 181 ? -3.997 16.059 -15.431 1.00 82.38 181 SER A O 1
ATOM 1465 N N . ILE A 1 182 ? -5.777 16.903 -14.384 1.00 81.06 182 ILE A N 1
ATOM 1466 C CA . ILE A 1 182 ? -5.086 17.145 -13.105 1.00 81.06 182 ILE A CA 1
ATOM 1467 C C . ILE A 1 182 ? -4.377 15.883 -12.590 1.00 81.06 182 ILE A C 1
ATOM 1469 O O . ILE A 1 182 ? -3.282 15.949 -12.032 1.00 81.06 182 ILE A O 1
ATOM 1473 N N . ARG A 1 183 ? -4.988 14.706 -12.777 1.00 78.38 183 ARG A N 1
ATOM 1474 C CA . ARG A 1 183 ? -4.411 13.424 -12.342 1.00 78.38 183 ARG A CA 1
ATOM 1475 C C . ARG A 1 183 ? -3.152 13.074 -13.129 1.00 78.38 183 ARG A C 1
ATOM 1477 O O . ARG A 1 183 ? -2.201 12.548 -12.546 1.00 78.38 183 ARG A O 1
ATOM 1484 N N . GLU A 1 184 ? -3.143 13.375 -14.421 1.00 80.69 184 GLU A N 1
ATOM 1485 C CA . GLU A 1 184 ? -1.995 13.165 -15.299 1.00 80.69 184 GLU A CA 1
ATOM 1486 C C . GLU A 1 184 ? -0.875 14.147 -14.965 1.00 80.69 184 GLU A C 1
ATOM 1488 O O . GLU A 1 184 ? 0.247 13.700 -14.748 1.00 80.69 184 GLU A O 1
ATOM 1493 N N . TRP A 1 185 ? -1.171 15.436 -14.766 1.00 84.19 185 TRP A N 1
ATOM 1494 C CA . TRP A 1 185 ? -0.175 16.411 -14.302 1.00 84.19 185 TRP A CA 1
ATOM 1495 C C . TRP A 1 185 ? 0.438 16.031 -12.946 1.00 84.19 185 TRP A C 1
ATOM 1497 O O . TRP A 1 185 ? 1.661 16.029 -12.791 1.00 84.19 185 TRP A O 1
ATOM 1507 N N . LYS A 1 186 ? -0.374 15.561 -11.989 1.00 84.25 186 LYS A N 1
ATOM 1508 C CA . LYS A 1 186 ? 0.120 15.005 -10.713 1.00 84.25 186 LYS A CA 1
ATOM 1509 C C . LYS A 1 186 ? 1.000 13.762 -10.911 1.00 84.25 186 LYS A C 1
ATOM 1511 O O . LYS A 1 186 ? 1.920 13.514 -10.133 1.00 84.25 186 LYS A O 1
ATOM 1516 N N . LYS A 1 187 ? 0.716 12.917 -11.908 1.00 83.31 187 LYS A N 1
ATOM 1517 C CA . LYS A 1 187 ? 1.534 11.730 -12.228 1.00 83.31 187 LYS A CA 1
ATOM 1518 C C . LYS A 1 187 ? 2.877 12.128 -12.842 1.00 83.31 187 LYS A C 1
ATOM 1520 O O . LYS A 1 187 ? 3.897 11.543 -12.487 1.00 83.31 187 LYS A O 1
ATOM 1525 N N . VAL A 1 188 ? 2.876 13.134 -13.706 1.00 84.19 188 VAL A N 1
ATOM 1526 C CA . VAL A 1 188 ? 4.068 13.687 -14.364 1.00 84.19 188 VAL A CA 1
ATOM 1527 C C . VAL A 1 188 ? 5.004 14.286 -13.339 1.00 84.19 188 VAL A C 1
ATOM 1529 O O . VAL A 1 188 ? 6.163 13.894 -13.277 1.00 84.19 188 VAL A O 1
ATOM 1532 N N . PHE A 1 189 ? 4.469 15.132 -12.458 1.00 84.44 189 PHE A N 1
ATOM 1533 C CA . PHE A 1 189 ? 5.236 15.701 -11.362 1.00 84.44 189 PHE A CA 1
ATOM 1534 C C . PHE A 1 189 ? 5.831 14.618 -10.450 1.00 84.44 189 PHE A C 1
ATOM 1536 O O . PHE A 1 189 ? 7.017 14.660 -10.141 1.00 84.44 189 PHE A O 1
ATOM 1543 N N . ARG A 1 190 ? 5.050 13.595 -10.067 1.00 83.44 190 ARG A N 1
ATOM 1544 C CA . ARG A 1 190 ? 5.559 12.463 -9.265 1.00 83.44 190 ARG A CA 1
ATOM 1545 C C . ARG A 1 190 ? 6.676 11.691 -9.963 1.00 83.44 190 ARG A C 1
ATOM 1547 O O . ARG A 1 190 ? 7.637 11.306 -9.307 1.00 83.44 190 ARG A O 1
ATOM 1554 N N . SER A 1 191 ? 6.541 11.463 -11.266 1.00 81.69 191 SER A N 1
ATOM 1555 C CA . SER A 1 191 ? 7.541 10.735 -12.053 1.00 81.69 191 SER A CA 1
ATOM 1556 C C . SER A 1 191 ? 8.830 11.550 -12.175 1.00 81.69 191 SER A C 1
ATOM 1558 O O . SER A 1 191 ? 9.905 11.015 -11.928 1.00 81.69 191 SER A O 1
ATOM 1560 N N . LEU A 1 192 ? 8.717 12.855 -12.452 1.00 84.00 192 LEU A N 1
ATOM 1561 C CA . LEU A 1 192 ? 9.848 13.782 -12.483 1.00 84.00 192 LEU A CA 1
ATOM 1562 C C . LEU A 1 192 ? 10.553 13.831 -11.119 1.00 84.00 192 LEU A C 1
ATOM 1564 O O . LEU A 1 192 ? 11.756 13.616 -11.048 1.00 84.00 192 LEU A O 1
ATOM 1568 N N . LYS A 1 193 ? 9.791 13.985 -10.028 1.00 83.88 193 LYS A N 1
ATOM 1569 C CA . LYS A 1 193 ? 10.297 13.961 -8.646 1.00 83.88 193 LYS A CA 1
ATOM 1570 C C . LYS A 1 193 ? 11.116 12.704 -8.347 1.00 83.88 193 LYS A C 1
ATOM 1572 O O . LYS A 1 193 ? 12.216 12.804 -7.811 1.00 83.88 193 LYS A O 1
ATOM 1577 N N . LEU A 1 194 ? 10.570 11.528 -8.667 1.00 81.81 194 LEU A N 1
ATOM 1578 C CA . LEU A 1 194 ? 11.203 10.239 -8.386 1.00 81.81 194 LEU A CA 1
ATOM 1579 C C . LEU A 1 194 ? 12.481 10.052 -9.213 1.00 81.81 194 LEU A C 1
ATOM 1581 O O . LEU A 1 194 ? 13.506 9.657 -8.668 1.00 81.81 194 LEU A O 1
ATOM 1585 N N . ASN A 1 195 ? 12.421 10.364 -10.509 1.00 81.19 195 ASN A N 1
ATOM 1586 C CA . ASN A 1 195 ? 13.554 10.205 -11.416 1.00 81.19 195 ASN A CA 1
ATOM 1587 C C . ASN A 1 195 ? 14.697 11.161 -11.059 1.00 81.19 195 ASN A C 1
ATOM 1589 O O . ASN A 1 195 ? 15.848 10.736 -11.019 1.00 81.19 195 ASN A O 1
ATOM 1593 N N . THR A 1 196 ? 14.393 12.426 -10.750 1.00 84.12 196 THR A N 1
ATOM 1594 C CA . THR A 1 196 ? 15.400 13.396 -10.301 1.00 84.12 196 THR A CA 1
ATOM 1595 C C . THR A 1 196 ? 16.019 12.971 -8.975 1.00 84.12 196 THR A C 1
ATOM 1597 O O . THR A 1 196 ? 17.240 12.969 -8.863 1.00 84.12 196 THR A O 1
ATOM 1600 N N . LYS A 1 197 ? 15.207 12.543 -7.996 1.00 83.38 197 LYS A N 1
ATOM 1601 C CA . LYS A 1 197 ? 15.723 12.049 -6.713 1.00 83.38 197 LYS A CA 1
ATOM 1602 C C . LYS A 1 197 ? 16.666 10.860 -6.910 1.00 83.38 197 LYS A C 1
ATOM 1604 O O . LYS A 1 197 ? 17.769 10.875 -6.383 1.00 83.38 197 LYS A O 1
ATOM 1609 N N . LYS A 1 198 ? 16.251 9.879 -7.715 1.00 84.75 198 LYS A N 1
ATOM 1610 C CA . LYS A 1 198 ? 17.059 8.698 -8.025 1.00 84.75 198 LYS A CA 1
ATOM 1611 C C . LYS A 1 198 ? 18.397 9.074 -8.675 1.00 84.75 198 LYS A C 1
ATOM 1613 O O . LYS A 1 198 ? 19.426 8.566 -8.261 1.00 84.75 198 LYS A O 1
ATOM 1618 N N . LYS A 1 199 ? 18.396 9.997 -9.643 1.00 81.69 199 LYS A N 1
ATOM 1619 C CA . LYS A 1 199 ? 19.633 10.463 -10.294 1.00 81.69 199 LYS A CA 1
ATOM 1620 C C . LYS A 1 199 ? 20.571 11.214 -9.344 1.00 81.69 199 LYS A C 1
ATOM 1622 O O . LYS A 1 199 ? 21.781 11.116 -9.505 1.00 81.69 199 LYS A O 1
ATOM 1627 N N . ILE A 1 200 ? 20.031 11.983 -8.394 1.00 8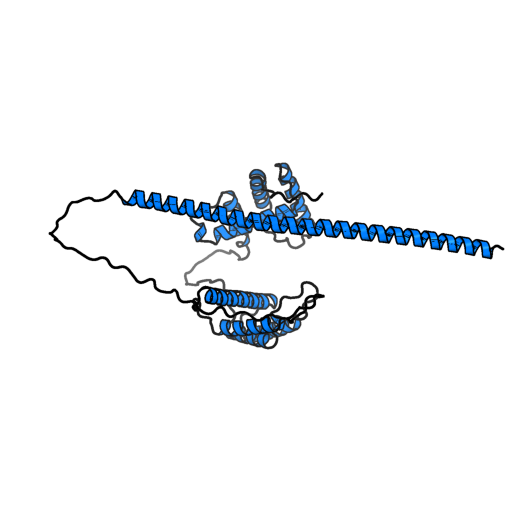0.81 200 ILE A N 1
ATOM 1628 C CA . ILE A 1 200 ? 20.835 12.667 -7.367 1.00 80.81 200 ILE A CA 1
ATOM 1629 C C . ILE A 1 200 ? 21.482 11.630 -6.442 1.00 80.81 200 ILE A C 1
ATOM 1631 O O . ILE A 1 200 ? 22.692 11.663 -6.262 1.00 80.81 200 ILE A O 1
ATOM 1635 N N . GLU A 1 201 ? 20.706 10.664 -5.952 1.00 81.69 201 GLU A N 1
ATOM 1636 C CA . GLU A 1 201 ? 21.177 9.591 -5.064 1.00 81.69 201 GLU A CA 1
ATOM 1637 C C . GLU A 1 201 ? 22.244 8.707 -5.738 1.00 81.69 201 GLU A C 1
ATOM 1639 O O . GLU A 1 201 ? 23.287 8.432 -5.154 1.00 81.69 201 GLU A O 1
ATOM 1644 N N . GLU A 1 202 ? 22.053 8.346 -7.012 1.00 79.06 202 GLU A N 1
ATOM 1645 C CA . GLU A 1 202 ? 23.044 7.588 -7.793 1.00 79.06 202 GLU A CA 1
ATOM 1646 C C . GLU A 1 202 ? 24.347 8.375 -8.038 1.00 79.06 202 GLU A C 1
ATOM 1648 O O . GLU A 1 202 ? 25.417 7.774 -8.152 1.00 79.06 202 GLU A O 1
ATOM 1653 N N . ASN A 1 203 ? 24.278 9.709 -8.123 1.00 79.38 203 ASN A N 1
ATOM 1654 C CA . ASN A 1 203 ? 25.461 10.568 -8.226 1.00 79.38 203 ASN A CA 1
ATOM 1655 C C . ASN A 1 203 ? 26.185 10.715 -6.878 1.00 79.38 203 ASN A C 1
ATOM 1657 O O . ASN A 1 203 ? 27.414 10.787 -6.856 1.00 79.38 203 ASN A O 1
ATOM 1661 N N . GLU A 1 204 ? 25.442 10.754 -5.770 1.00 80.50 204 GLU A N 1
ATOM 1662 C CA . GLU A 1 204 ? 25.997 10.779 -4.412 1.00 80.50 204 GLU A CA 1
ATOM 1663 C C . GLU A 1 204 ? 26.700 9.459 -4.072 1.00 80.50 204 GLU A C 1
ATOM 1665 O O . GLU A 1 204 ? 27.842 9.476 -3.616 1.00 80.50 204 GLU A O 1
ATOM 1670 N N . GLU A 1 205 ? 26.072 8.315 -4.366 1.00 80.62 205 GLU A N 1
ATOM 1671 C CA . GLU A 1 205 ? 26.632 6.982 -4.102 1.00 80.62 205 GLU A CA 1
ATOM 1672 C C . GLU A 1 205 ? 27.900 6.707 -4.927 1.00 80.62 205 GLU A C 1
ATOM 1674 O O . GLU A 1 205 ? 28.840 6.071 -4.449 1.00 80.62 205 GLU A O 1
ATOM 1679 N N . ALA A 1 206 ? 27.965 7.223 -6.158 1.00 72.31 206 ALA A N 1
ATOM 1680 C CA . ALA A 1 206 ? 29.144 7.090 -7.007 1.00 72.31 206 ALA A CA 1
ATOM 1681 C C . ALA A 1 206 ? 30.310 8.004 -6.579 1.00 72.31 206 ALA A C 1
ATOM 1683 O O . ALA A 1 206 ? 31.452 7.743 -6.956 1.00 72.31 206 ALA A O 1
ATOM 1684 N N . GLY A 1 207 ? 30.050 9.080 -5.826 1.00 69.12 207 GLY A N 1
ATOM 1685 C CA . GLY A 1 207 ? 31.052 10.097 -5.479 1.00 69.12 207 GLY A CA 1
ATOM 1686 C C . GLY A 1 207 ? 31.511 10.970 -6.660 1.00 69.12 207 GLY A C 1
ATOM 1687 O O . GLY A 1 207 ? 32.423 11.781 -6.513 1.00 69.12 207 GLY A O 1
ATOM 1688 N N . TYR A 1 208 ? 30.888 10.817 -7.831 1.00 63.22 208 TYR A N 1
ATOM 1689 C CA . TYR A 1 208 ? 31.092 11.625 -9.034 1.00 63.22 208 TYR A CA 1
ATOM 1690 C C . TYR A 1 208 ? 29.773 11.721 -9.823 1.00 63.22 208 TYR A C 1
ATOM 1692 O O . TYR A 1 208 ? 28.935 10.821 -9.734 1.00 63.22 208 TYR A O 1
ATOM 1700 N N . PRO A 1 209 ? 29.555 12.787 -10.619 1.00 70.88 209 PRO A N 1
ATOM 1701 C CA . PRO A 1 209 ? 28.324 12.954 -11.388 1.00 70.88 209 PRO A CA 1
ATOM 1702 C C . PRO A 1 209 ? 28.235 11.923 -12.524 1.00 70.88 209 PRO A C 1
ATOM 1704 O O . PRO A 1 209 ? 28.693 12.155 -13.641 1.00 70.88 209 PRO A O 1
ATOM 1707 N N . LYS A 1 210 ? 27.627 10.772 -12.231 1.00 70.81 210 LYS A N 1
ATOM 1708 C CA . LYS A 1 210 ? 27.351 9.676 -13.169 1.00 70.81 210 LYS A CA 1
ATOM 1709 C C . LYS A 1 210 ? 26.246 10.031 -14.172 1.00 70.81 210 LYS A C 1
ATOM 1711 O O . LYS A 1 210 ? 26.286 9.611 -15.326 1.00 70.81 210 LYS A O 1
ATOM 1716 N N . HIS A 1 211 ? 25.275 10.836 -13.748 1.00 72.25 211 HIS A N 1
ATOM 1717 C CA . HIS A 1 211 ? 24.169 11.342 -14.552 1.00 72.25 211 HIS A CA 1
ATOM 1718 C C . HIS A 1 211 ? 24.216 12.869 -14.625 1.00 72.25 211 HIS A C 1
ATOM 1720 O O . HIS A 1 211 ? 24.076 13.560 -13.614 1.00 72.25 211 HIS A O 1
ATOM 1726 N N . ILE A 1 212 ? 24.360 13.408 -15.839 1.00 74.12 212 ILE A N 1
ATOM 1727 C CA . ILE A 1 212 ? 24.239 14.847 -16.090 1.00 74.12 212 ILE A CA 1
ATOM 1728 C C . ILE A 1 212 ? 22.764 15.230 -15.921 1.00 74.12 212 ILE A C 1
ATOM 1730 O O . ILE A 1 212 ? 21.905 14.774 -16.676 1.00 74.12 212 ILE A O 1
ATOM 1734 N N . LEU A 1 213 ? 22.468 16.056 -14.915 1.00 76.88 213 LEU A N 1
ATOM 1735 C CA . LEU A 1 213 ? 21.121 16.577 -14.692 1.00 76.88 213 LEU A CA 1
ATOM 1736 C C . LEU A 1 213 ? 20.783 17.625 -15.755 1.00 76.88 213 LEU A C 1
ATOM 1738 O O . LEU A 1 213 ? 21.517 18.602 -15.943 1.00 76.88 213 LEU A O 1
ATOM 1742 N N . THR A 1 214 ? 19.645 17.439 -16.415 1.00 80.31 214 THR A N 1
ATOM 1743 C CA . THR A 1 214 ? 19.061 18.433 -17.323 1.00 80.31 214 THR A CA 1
ATOM 1744 C C . THR A 1 214 ? 18.658 19.698 -16.561 1.00 80.31 214 THR A C 1
ATOM 1746 O O . THR A 1 214 ? 18.458 19.679 -15.347 1.00 80.31 214 THR A O 1
ATOM 1749 N N . GLU A 1 215 ? 18.504 20.819 -17.264 1.00 77.06 215 GLU A N 1
ATOM 1750 C CA . GLU A 1 215 ? 18.087 22.102 -16.674 1.00 77.06 215 GLU A CA 1
ATOM 1751 C C . GLU A 1 215 ? 16.773 21.986 -15.874 1.00 77.06 215 GLU A C 1
ATOM 1753 O O . GLU A 1 215 ? 16.656 22.509 -14.766 1.00 77.06 215 GLU A O 1
ATOM 1758 N N . THR A 1 216 ? 15.821 21.200 -16.383 1.00 73.75 216 THR A N 1
ATOM 1759 C CA . THR A 1 216 ? 14.557 20.876 -15.709 1.00 73.75 216 THR A CA 1
ATOM 1760 C C . THR A 1 216 ? 14.752 20.032 -14.449 1.00 73.75 216 THR A C 1
ATOM 1762 O O . THR A 1 216 ? 14.059 20.236 -13.456 1.00 73.75 216 THR A O 1
ATOM 1765 N N . GLU A 1 217 ? 15.708 19.102 -14.448 1.00 80.00 217 GLU A N 1
ATOM 1766 C CA . GLU A 1 217 ? 16.019 18.276 -13.275 1.00 80.00 217 GLU A CA 1
ATOM 1767 C C . GLU A 1 217 ? 16.781 19.067 -12.207 1.00 80.00 217 GLU A C 1
ATOM 1769 O O . GLU A 1 217 ? 16.529 18.874 -11.022 1.00 80.00 217 GLU A O 1
ATOM 1774 N N . LYS A 1 218 ? 17.647 20.011 -12.598 1.00 81.19 218 LYS A N 1
ATOM 1775 C CA . LYS A 1 218 ? 18.300 20.943 -11.663 1.00 81.19 218 LYS A CA 1
ATOM 1776 C C . LYS A 1 218 ? 17.277 21.841 -10.965 1.00 81.19 218 LYS A C 1
ATOM 1778 O O . LYS A 1 218 ? 17.311 21.973 -9.744 1.00 81.19 218 LYS A O 1
ATOM 1783 N N . ALA A 1 219 ? 16.328 22.398 -11.720 1.00 79.19 219 ALA A N 1
ATOM 1784 C CA . ALA A 1 219 ? 15.219 23.168 -11.156 1.00 79.19 219 ALA A CA 1
ATOM 1785 C C . ALA A 1 219 ? 14.340 22.309 -10.224 1.00 79.19 219 ALA A C 1
ATOM 1787 O O . ALA A 1 219 ? 13.940 22.765 -9.155 1.00 79.19 219 ALA A O 1
ATOM 1788 N N . MET A 1 220 ? 14.104 21.038 -10.573 1.00 80.00 220 MET A N 1
ATOM 1789 C CA . MET A 1 220 ? 13.401 20.096 -9.697 1.00 80.00 220 MET A CA 1
ATOM 1790 C C . MET A 1 220 ? 14.196 19.762 -8.424 1.00 80.00 220 MET A C 1
ATOM 1792 O O . MET A 1 220 ? 13.594 19.608 -7.365 1.00 80.00 220 MET A O 1
ATOM 1796 N N . GLY A 1 221 ? 15.528 19.695 -8.494 1.00 77.00 221 GLY A N 1
ATOM 1797 C CA . GLY A 1 221 ? 16.404 19.557 -7.326 1.00 77.00 221 GLY A CA 1
ATOM 1798 C C . GLY A 1 221 ? 16.224 20.703 -6.326 1.00 77.00 221 GLY A C 1
ATOM 1799 O O . GLY A 1 221 ? 16.009 20.455 -5.144 1.00 77.00 221 GLY A O 1
ATOM 1800 N N . LYS A 1 222 ? 16.169 21.949 -6.813 1.00 81.31 222 LYS A N 1
ATOM 1801 C CA . LYS A 1 222 ? 15.866 23.126 -5.979 1.00 81.31 222 LYS A CA 1
ATOM 1802 C C . LYS A 1 222 ? 14.471 23.042 -5.344 1.00 81.31 222 LYS A C 1
ATOM 1804 O O . LYS A 1 222 ? 14.290 23.337 -4.168 1.00 81.31 222 LYS A O 1
ATOM 1809 N N . VAL A 1 223 ? 13.473 22.589 -6.106 1.00 77.88 223 VAL A N 1
ATOM 1810 C CA . VAL A 1 223 ? 12.113 22.355 -5.589 1.00 77.88 223 VAL A CA 1
ATOM 1811 C C . VAL A 1 223 ? 12.097 21.248 -4.526 1.00 77.88 223 VAL A C 1
ATOM 1813 O O . VAL A 1 223 ? 11.365 21.360 -3.547 1.00 77.88 223 VAL A O 1
ATOM 1816 N N . LEU A 1 224 ? 12.895 20.188 -4.683 1.00 79.25 224 LEU A N 1
ATOM 1817 C CA . LEU A 1 224 ? 13.034 19.121 -3.688 1.00 79.25 224 LEU A CA 1
ATOM 1818 C C . LEU A 1 224 ? 13.623 19.639 -2.373 1.00 79.25 224 LEU A C 1
ATOM 1820 O O . LEU A 1 224 ? 13.071 19.325 -1.320 1.00 79.25 224 LEU A O 1
ATOM 1824 N N . GLU A 1 225 ? 14.667 20.463 -2.443 1.00 80.12 225 GLU A N 1
ATOM 1825 C CA . GLU A 1 225 ? 15.278 21.115 -1.281 1.00 80.12 225 GLU A CA 1
ATOM 1826 C C . GLU A 1 225 ? 14.271 22.018 -0.554 1.00 80.12 225 GLU A C 1
ATOM 1828 O O . GLU A 1 225 ? 14.119 21.927 0.661 1.00 80.12 225 GLU A O 1
ATOM 1833 N N . LEU A 1 226 ? 13.480 22.806 -1.291 1.00 67.88 226 LEU A N 1
ATOM 1834 C CA . LEU A 1 226 ? 12.409 23.629 -0.716 1.00 67.88 226 LEU A CA 1
ATOM 1835 C C . LEU A 1 226 ? 11.284 22.792 -0.086 1.00 67.88 226 LEU A C 1
ATOM 1837 O O . LEU A 1 226 ? 10.757 23.153 0.965 1.00 67.88 226 LEU A O 1
ATOM 1841 N N . ILE A 1 227 ? 10.907 21.664 -0.699 1.00 70.00 227 ILE A N 1
ATOM 1842 C CA . ILE A 1 227 ? 9.922 20.724 -0.132 1.00 70.00 227 ILE A CA 1
ATOM 1843 C C . ILE A 1 227 ? 10.452 20.094 1.164 1.00 70.00 227 ILE A C 1
ATOM 1845 O O . ILE A 1 227 ? 9.674 19.845 2.087 1.00 70.00 227 ILE A O 1
ATOM 1849 N N . GLU A 1 228 ? 11.753 19.815 1.231 1.00 73.06 228 GLU A N 1
ATOM 1850 C CA . GLU A 1 228 ? 12.423 19.261 2.405 1.00 73.06 228 GLU A CA 1
ATOM 1851 C C . GLU A 1 228 ? 12.592 20.294 3.525 1.00 73.06 228 GLU A C 1
ATOM 1853 O O . GLU A 1 228 ? 12.273 19.985 4.671 1.00 73.06 228 GLU A O 1
ATOM 1858 N N . ALA A 1 229 ? 12.972 21.528 3.196 1.00 64.62 229 ALA A N 1
ATOM 1859 C CA . ALA A 1 229 ? 13.047 22.651 4.131 1.00 64.62 229 ALA A CA 1
ATOM 1860 C C . ALA A 1 229 ? 11.668 23.066 4.672 1.00 64.62 229 ALA A C 1
ATOM 1862 O O . ALA A 1 229 ? 11.550 23.524 5.804 1.00 64.62 229 ALA A O 1
ATOM 1863 N N . ALA A 1 230 ? 10.603 22.858 3.892 1.00 55.78 230 ALA A N 1
ATOM 1864 C CA . ALA A 1 230 ? 9.226 23.072 4.325 1.00 55.78 230 ALA A CA 1
ATOM 1865 C C . ALA A 1 230 ? 8.675 21.933 5.211 1.00 55.78 230 ALA A C 1
ATOM 1867 O O . ALA A 1 230 ? 7.498 21.970 5.586 1.00 55.78 230 ALA A O 1
ATOM 1868 N N . LYS A 1 231 ? 9.458 20.895 5.552 1.00 61.59 231 LYS A N 1
ATOM 1869 C CA . LYS A 1 231 ? 9.065 19.961 6.620 1.00 61.59 231 LYS A CA 1
ATOM 1870 C C . LYS A 1 231 ? 8.904 20.783 7.906 1.00 61.59 231 LYS A C 1
ATOM 1872 O O . LYS A 1 231 ? 9.864 21.440 8.301 1.00 61.59 231 LYS A O 1
ATOM 1877 N N . PRO A 1 232 ? 7.738 20.778 8.578 1.00 49.12 232 PRO A N 1
ATOM 1878 C CA . PRO A 1 232 ? 7.691 21.347 9.912 1.00 49.12 232 PRO A CA 1
ATOM 1879 C C . PRO A 1 232 ? 8.731 20.605 10.756 1.00 49.12 23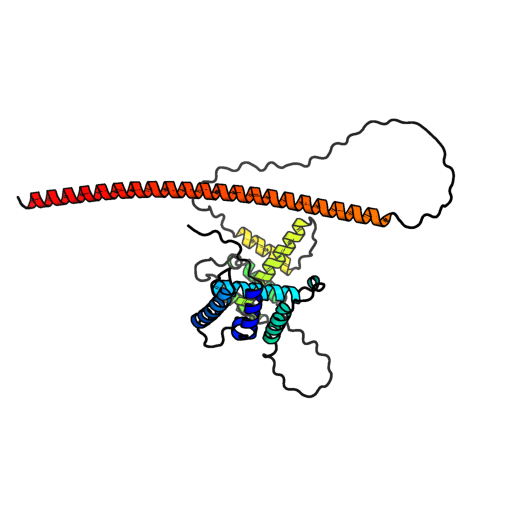2 PRO A C 1
ATOM 1881 O O . PRO A 1 232 ? 8.746 19.370 10.767 1.00 49.12 232 PRO A O 1
ATOM 1884 N N . ILE A 1 233 ? 9.593 21.357 11.444 1.00 44.28 233 ILE A N 1
ATOM 1885 C CA . ILE A 1 233 ? 10.328 20.883 12.621 1.00 44.28 233 ILE A CA 1
ATOM 1886 C C . ILE A 1 233 ? 9.243 20.612 13.664 1.00 44.28 233 ILE A C 1
ATOM 1888 O O . ILE A 1 233 ? 8.891 21.451 14.482 1.00 44.28 233 ILE A O 1
ATOM 1892 N N . GLY A 1 234 ? 8.561 19.489 13.481 1.00 40.50 234 GLY A N 1
ATOM 1893 C CA . GLY A 1 234 ? 7.451 19.061 14.295 1.00 40.50 234 GLY A CA 1
ATOM 1894 C C . GLY A 1 234 ? 8.017 18.157 15.355 1.00 40.50 234 GLY A C 1
ATOM 1895 O O . GLY A 1 234 ? 8.314 16.997 15.076 1.00 40.50 234 GLY A O 1
ATOM 1896 N N . GLU A 1 235 ? 8.155 18.714 16.552 1.00 43.50 235 GLU A N 1
ATOM 1897 C CA . GLU A 1 235 ? 8.067 17.984 17.805 1.00 43.50 235 GLU A CA 1
ATOM 1898 C C . GLU A 1 235 ? 6.998 16.897 17.669 1.00 43.50 235 GLU A C 1
ATOM 1900 O O . GLU A 1 235 ? 5.790 17.146 17.672 1.00 43.50 235 GLU A O 1
ATOM 1905 N N . THR A 1 236 ? 7.447 15.660 17.491 1.00 41.81 236 THR A N 1
ATOM 1906 C CA . THR A 1 236 ? 6.611 14.493 17.724 1.00 41.81 236 THR A CA 1
ATOM 1907 C C . THR A 1 236 ? 6.195 14.549 19.185 1.00 41.81 236 THR A C 1
ATOM 1909 O O . THR A 1 236 ? 7.023 14.342 20.066 1.00 41.81 236 THR A O 1
ATOM 1912 N N . PHE A 1 237 ? 4.929 14.901 19.404 1.00 39.31 237 PHE A N 1
ATOM 1913 C CA . PHE A 1 237 ? 4.127 14.656 20.601 1.00 39.31 237 PHE A CA 1
ATOM 1914 C C . PHE A 1 237 ? 4.901 14.000 21.766 1.00 39.31 237 PHE A C 1
ATOM 1916 O O . PHE A 1 237 ? 5.048 12.780 21.820 1.00 39.31 237 PHE A O 1
ATOM 1923 N N . GLY A 1 238 ? 5.336 14.819 22.730 1.00 43.12 238 GLY A N 1
ATOM 1924 C CA . GLY A 1 238 ? 5.473 14.389 24.126 1.00 43.12 238 GLY A CA 1
ATOM 1925 C C . GLY A 1 238 ? 6.834 13.910 24.646 1.00 43.12 238 GLY A C 1
ATOM 1926 O O . GLY A 1 238 ? 6.845 13.325 25.725 1.00 43.12 238 GLY A O 1
ATOM 1927 N N . VAL A 1 239 ? 7.970 14.161 23.983 1.00 35.81 239 VAL A N 1
ATOM 1928 C CA . VAL A 1 239 ? 9.297 13.885 24.583 1.00 35.81 239 VAL A CA 1
ATOM 1929 C C . VAL A 1 239 ? 10.165 15.150 24.583 1.00 35.81 239 VAL A C 1
ATOM 1931 O O . VAL A 1 239 ? 10.476 15.650 23.504 1.00 35.81 239 VAL A O 1
ATOM 1934 N N . PRO A 1 240 ? 10.584 15.678 25.753 1.00 37.50 240 PRO A N 1
ATOM 1935 C CA . PRO A 1 240 ? 11.538 16.780 25.813 1.00 37.50 240 PRO A CA 1
ATOM 1936 C C . PRO A 1 240 ? 12.898 16.333 25.270 1.00 37.50 240 PRO A C 1
ATOM 1938 O O . PRO A 1 240 ? 13.521 15.409 25.797 1.00 37.50 240 PRO A O 1
ATOM 1941 N N . THR A 1 241 ? 13.372 16.999 24.221 1.00 39.22 241 THR A N 1
ATOM 1942 C CA . THR A 1 241 ? 14.694 16.763 23.637 1.00 39.22 241 THR A CA 1
ATOM 1943 C C . THR A 1 241 ? 15.767 17.220 24.622 1.00 39.22 241 THR A C 1
ATOM 1945 O O . THR A 1 241 ? 15.985 18.415 24.816 1.00 39.22 241 THR A O 1
ATOM 1948 N N . SER A 1 242 ? 16.444 16.272 25.269 1.00 38.06 242 SER A N 1
ATOM 1949 C CA . SER A 1 242 ? 17.660 16.575 26.021 1.00 38.06 242 SER A CA 1
ATOM 1950 C C . SER A 1 242 ? 18.761 16.998 25.048 1.00 38.06 242 SER A C 1
ATOM 1952 O O . SER A 1 242 ? 19.030 16.320 24.060 1.00 38.06 242 SER A O 1
ATOM 1954 N N . GLN A 1 243 ? 19.326 18.159 25.357 1.00 38.12 243 GLN A N 1
ATOM 1955 C CA . GLN A 1 243 ? 20.496 18.833 24.801 1.00 38.12 243 GLN A CA 1
ATOM 1956 C C . GLN A 1 243 ? 21.416 18.014 23.880 1.00 38.12 243 GLN A C 1
ATOM 1958 O O . GLN A 1 243 ? 21.946 16.961 24.225 1.00 38.12 243 GLN A O 1
ATOM 1963 N N . SER A 1 244 ? 21.670 18.627 22.725 1.00 39.50 244 SER A N 1
ATOM 1964 C CA . SER A 1 244 ? 22.752 18.341 21.791 1.00 39.50 244 SER A CA 1
ATOM 1965 C C . SER A 1 244 ? 24.104 18.152 22.483 1.00 39.50 244 SER A C 1
ATOM 1967 O O . SER A 1 244 ? 24.545 19.031 23.226 1.00 39.50 244 SER A O 1
ATOM 1969 N N . LEU A 1 245 ? 24.815 17.085 22.120 1.00 34.56 245 LEU A N 1
ATOM 1970 C CA . LEU A 1 245 ? 26.272 17.033 22.220 1.00 34.56 245 LEU A CA 1
ATOM 1971 C C . LEU A 1 245 ? 26.880 17.092 20.808 1.00 34.56 245 LEU A C 1
ATOM 1973 O O . LEU A 1 245 ? 26.295 16.545 19.870 1.00 34.56 245 LEU A O 1
ATOM 1977 N N . PRO A 1 246 ? 28.011 17.798 20.638 1.00 40.25 246 PRO A N 1
ATOM 1978 C CA . PRO A 1 246 ? 28.568 18.136 19.335 1.00 40.25 246 PRO A CA 1
ATOM 1979 C C . PRO A 1 246 ? 29.074 16.900 18.585 1.00 40.25 246 PRO A C 1
ATOM 1981 O O . PRO A 1 246 ? 29.705 16.013 19.161 1.00 40.25 246 PRO A O 1
ATOM 1984 N N . MET A 1 247 ? 28.830 16.880 17.271 1.00 32.50 247 MET A N 1
ATOM 1985 C CA . MET A 1 247 ? 29.466 15.951 16.341 1.00 32.50 247 MET A CA 1
ATOM 1986 C C . MET A 1 247 ? 30.987 16.078 16.457 1.00 32.50 247 MET A C 1
ATOM 1988 O O . MET A 1 247 ? 31.562 17.117 16.135 1.00 32.50 247 MET A O 1
ATOM 1992 N N . VAL A 1 248 ? 31.639 15.002 16.892 1.00 31.78 248 VAL A N 1
ATOM 1993 C CA . VAL A 1 248 ? 33.085 14.846 16.763 1.00 31.78 248 VAL A CA 1
ATOM 1994 C C . VAL A 1 248 ? 33.402 14.650 15.284 1.00 31.78 248 VAL A C 1
ATOM 1996 O O . VAL A 1 248 ? 33.060 13.635 14.678 1.00 31.78 248 VAL A O 1
ATOM 1999 N N . THR A 1 249 ? 34.061 15.649 14.709 1.00 41.88 249 THR A N 1
ATOM 2000 C CA . THR A 1 249 ? 34.745 15.589 13.420 1.00 41.88 249 THR A CA 1
ATOM 2001 C C . THR A 1 249 ? 35.813 14.497 13.478 1.00 41.88 249 THR A C 1
ATOM 2003 O O . THR A 1 249 ? 36.846 14.676 14.121 1.00 41.88 249 THR A O 1
ATOM 2006 N N . ILE A 1 250 ? 35.596 13.360 12.811 1.00 34.69 250 ILE A N 1
ATOM 2007 C CA . ILE A 1 250 ? 36.672 12.385 12.600 1.00 34.69 250 ILE A CA 1
ATOM 2008 C C . ILE A 1 250 ? 37.528 12.892 11.441 1.00 34.69 250 ILE A C 1
ATOM 2010 O O . ILE A 1 250 ? 37.160 12.821 10.268 1.00 34.69 250 ILE A O 1
ATOM 2014 N N . ALA A 1 251 ? 38.670 13.458 11.817 1.00 29.78 251 ALA A N 1
ATOM 2015 C CA . ALA A 1 251 ? 39.758 13.813 10.932 1.00 29.78 251 ALA A CA 1
ATOM 2016 C C . ALA A 1 251 ? 40.334 12.569 10.230 1.00 29.78 251 ALA A C 1
ATOM 2018 O O . ALA A 1 251 ? 40.456 11.495 10.819 1.00 29.78 251 ALA A O 1
ATOM 2019 N N . LYS A 1 252 ? 40.733 12.767 8.967 1.00 41.25 252 LYS A N 1
ATOM 2020 C CA . LYS A 1 252 ? 41.658 11.920 8.200 1.00 41.25 252 LYS A CA 1
ATOM 2021 C C . LYS A 1 252 ? 42.774 11.378 9.100 1.00 41.25 252 LYS A C 1
ATOM 2023 O O . LYS A 1 252 ? 43.580 12.161 9.594 1.00 41.25 252 LYS A O 1
ATOM 2028 N N . MET A 1 253 ? 42.889 10.057 9.213 1.00 31.03 253 MET A N 1
ATOM 2029 C CA . MET A 1 253 ? 44.141 9.423 9.620 1.00 31.03 253 MET A CA 1
ATOM 2030 C C . MET A 1 253 ? 44.762 8.725 8.412 1.00 31.03 253 MET A C 1
ATOM 2032 O O . MET A 1 253 ? 44.225 7.753 7.884 1.00 31.03 253 MET A O 1
ATOM 2036 N N . SER A 1 254 ? 45.885 9.293 7.969 1.00 32.09 254 SER A N 1
ATOM 2037 C CA . SER A 1 254 ? 46.886 8.649 7.122 1.00 32.09 254 SER A CA 1
ATOM 2038 C C . SER A 1 254 ? 47.390 7.363 7.771 1.00 32.09 254 SER A C 1
ATOM 2040 O O . SER A 1 254 ? 47.670 7.335 8.969 1.00 32.09 254 SER A O 1
ATOM 2042 N N . LEU A 1 255 ? 47.585 6.336 6.944 1.00 36.44 255 LEU A N 1
ATOM 2043 C CA . LEU A 1 255 ? 48.449 5.198 7.249 1.00 36.44 255 LEU A CA 1
ATOM 2044 C C . LEU A 1 255 ? 49.882 5.689 7.532 1.00 36.44 255 LEU A C 1
ATOM 2046 O O . LEU A 1 255 ? 50.406 6.467 6.730 1.00 36.44 255 LEU A O 1
ATOM 2050 N N . PRO A 1 256 ? 50.557 5.204 8.586 1.00 38.66 256 PRO A N 1
ATOM 2051 C CA . PRO A 1 256 ? 52.000 5.305 8.674 1.00 38.66 256 PRO A CA 1
ATOM 2052 C C . PRO A 1 256 ? 52.670 4.166 7.895 1.00 38.66 256 PRO A C 1
ATOM 2054 O O . PRO A 1 256 ? 52.301 2.996 8.004 1.00 38.66 256 PRO A O 1
ATOM 2057 N N . SER A 1 257 ? 53.683 4.557 7.123 1.00 32.38 257 SER A N 1
ATOM 2058 C CA . SER A 1 257 ? 54.731 3.704 6.574 1.00 32.38 257 SER A CA 1
ATOM 2059 C C . SER A 1 257 ? 55.359 2.820 7.649 1.00 32.38 257 SER A C 1
ATOM 2061 O O . SER A 1 257 ? 55.724 3.306 8.718 1.00 32.38 257 SER A O 1
ATOM 2063 N N . ALA A 1 258 ? 55.584 1.553 7.312 1.00 30.38 258 ALA A N 1
ATOM 2064 C CA . ALA A 1 258 ? 56.611 0.737 7.939 1.00 30.38 258 ALA A CA 1
ATOM 2065 C C . ALA A 1 258 ? 57.771 0.598 6.944 1.00 30.38 258 ALA A C 1
ATOM 2067 O O . ALA A 1 258 ? 57.625 0.004 5.876 1.00 30.38 258 ALA A O 1
ATOM 2068 N N . THR A 1 259 ? 58.898 1.205 7.299 1.00 31.42 259 THR A N 1
ATOM 2069 C CA . THR A 1 259 ? 60.214 1.019 6.679 1.00 31.42 259 THR A CA 1
ATOM 2070 C C . THR A 1 259 ? 61.020 0.060 7.562 1.00 31.42 259 THR A C 1
ATOM 2072 O O . THR A 1 259 ? 60.825 0.075 8.776 1.00 31.42 259 THR A O 1
ATOM 2075 N N . PHE A 1 260 ? 61.977 -0.649 6.946 1.00 27.98 260 PHE A N 1
ATOM 2076 C CA . PHE A 1 260 ? 63.024 -1.535 7.502 1.00 27.98 260 PHE A CA 1
ATOM 2077 C C . PHE A 1 260 ? 62.601 -3.009 7.670 1.00 27.98 260 PHE A C 1
ATOM 2079 O O . PHE A 1 260 ? 61.559 -3.295 8.237 1.00 27.98 260 PHE A O 1
ATOM 2086 N N . LEU A 1 261 ? 63.336 -4.008 7.163 1.00 31.78 261 LEU A N 1
ATOM 2087 C CA . LEU A 1 261 ? 64.789 -4.128 6.987 1.00 31.78 261 LEU A CA 1
ATOM 2088 C C . LEU A 1 261 ? 65.187 -4.707 5.618 1.00 31.78 261 LEU A C 1
ATOM 2090 O O . LEU A 1 261 ? 64.579 -5.657 5.129 1.00 31.78 261 LEU A O 1
ATOM 2094 N N . SER A 1 262 ? 66.252 -4.132 5.058 1.00 34.03 262 SER A N 1
ATOM 2095 C CA . SER A 1 262 ? 67.110 -4.746 4.048 1.00 34.03 262 SER A CA 1
ATOM 2096 C C . SER A 1 262 ? 67.824 -5.964 4.625 1.00 34.03 262 SER A C 1
ATOM 2098 O O . SER A 1 262 ? 68.352 -5.871 5.728 1.00 34.03 262 SER A O 1
ATOM 2100 N N . ASP A 1 263 ? 67.959 -7.015 3.823 1.00 28.64 263 ASP A N 1
ATOM 2101 C CA . ASP A 1 263 ? 69.217 -7.750 3.748 1.00 28.64 263 ASP A CA 1
ATOM 2102 C C . ASP A 1 263 ? 69.531 -8.078 2.287 1.00 28.64 263 ASP A C 1
ATOM 2104 O O . ASP A 1 263 ? 68.648 -8.214 1.437 1.00 28.64 263 ASP A O 1
ATOM 2108 N N . ARG A 1 264 ? 70.827 -8.044 2.013 1.00 36.25 264 ARG A N 1
ATOM 2109 C CA . ARG A 1 264 ? 71.512 -7.850 0.735 1.00 36.25 264 ARG A CA 1
ATOM 2110 C C . ARG A 1 264 ? 72.335 -9.109 0.414 1.00 36.25 264 ARG A C 1
ATOM 2112 O O . ARG A 1 264 ? 72.637 -9.865 1.327 1.00 36.25 264 ARG A O 1
ATOM 2119 N N . GLU A 1 265 ? 72.755 -9.213 -0.856 1.00 31.70 265 GLU A N 1
ATOM 2120 C CA . GLU A 1 265 ? 73.785 -10.125 -1.421 1.00 31.70 265 GLU A CA 1
ATOM 2121 C C 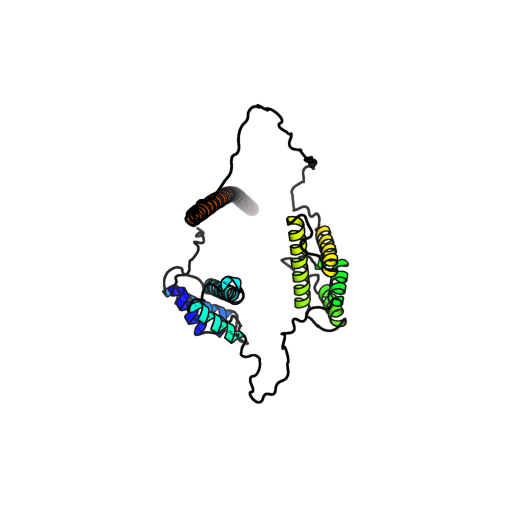. GLU A 1 265 ? 73.314 -11.569 -1.737 1.00 31.70 265 GLU A C 1
ATOM 2123 O O . GLU A 1 265 ? 72.641 -12.195 -0.932 1.00 31.70 265 GLU A O 1
ATOM 2128 N N . SER A 1 266 ? 73.546 -12.171 -2.915 1.00 34.22 266 SER A N 1
ATOM 2129 C CA . SER A 1 266 ? 74.449 -11.889 -4.047 1.00 34.22 266 SER A CA 1
ATOM 2130 C C . SER A 1 266 ? 73.928 -12.518 -5.359 1.00 34.22 266 SER A C 1
ATOM 2132 O O . SER A 1 266 ? 73.036 -13.359 -5.314 1.00 34.22 266 SER A O 1
ATOM 2134 N N . GLU A 1 267 ? 74.484 -12.039 -6.487 1.00 34.62 267 GLU A N 1
ATOM 2135 C CA . GLU A 1 267 ? 74.923 -12.730 -7.734 1.00 34.62 267 GLU A CA 1
ATOM 2136 C C . GLU A 1 267 ? 74.331 -14.133 -8.039 1.00 34.62 267 GLU A C 1
ATOM 2138 O O . GLU A 1 267 ? 74.246 -14.987 -7.171 1.00 34.62 267 GLU A O 1
ATOM 2143 N N . GLU A 1 268 ? 73.927 -14.509 -9.260 1.00 33.94 268 GLU A N 1
ATOM 2144 C CA . GLU A 1 268 ? 74.756 -14.604 -10.475 1.00 33.94 268 GLU A CA 1
ATOM 2145 C C . GLU A 1 268 ? 73.923 -15.234 -11.637 1.00 33.94 268 GLU A C 1
ATOM 2147 O O . GLU A 1 268 ? 73.026 -16.038 -11.389 1.00 33.94 268 GLU A O 1
ATOM 2152 N N . ALA A 1 269 ? 74.272 -14.907 -12.891 1.00 35.16 269 ALA A N 1
ATOM 2153 C CA . ALA A 1 269 ? 74.053 -15.661 -14.145 1.00 35.16 269 ALA A CA 1
ATOM 2154 C C . ALA A 1 269 ? 72.630 -15.959 -14.704 1.00 35.16 269 ALA A C 1
ATOM 2156 O O . ALA A 1 269 ? 71.969 -16.946 -14.388 1.00 35.16 269 ALA A O 1
ATOM 2157 N N . GLU A 1 270 ? 72.274 -15.187 -15.740 1.00 38.72 270 GLU A N 1
ATOM 2158 C CA . GLU A 1 270 ? 71.624 -15.679 -16.975 1.00 38.72 270 GLU A CA 1
ATOM 2159 C C . GLU A 1 270 ? 72.466 -16.800 -17.624 1.00 38.72 270 GLU A C 1
ATOM 2161 O O . GLU A 1 270 ? 73.699 -16.718 -17.605 1.00 38.72 270 GLU A O 1
ATOM 2166 N N . PRO A 1 271 ? 71.838 -17.813 -18.257 1.00 48.03 271 PRO A N 1
ATOM 2167 C CA . PRO A 1 271 ? 71.833 -17.778 -19.722 1.00 48.03 271 PRO A CA 1
ATOM 2168 C C . PRO A 1 271 ? 70.560 -18.340 -20.396 1.00 48.03 271 PRO A C 1
ATOM 2170 O O . PRO A 1 271 ? 70.140 -19.468 -20.159 1.00 48.03 271 PRO A O 1
ATOM 2173 N N . THR A 1 272 ? 70.025 -17.564 -21.341 1.00 38.38 272 THR A N 1
ATOM 2174 C CA . THR A 1 272 ? 69.719 -17.957 -22.739 1.00 38.38 272 THR A CA 1
ATOM 2175 C C . THR A 1 272 ? 68.821 -19.201 -22.996 1.00 38.38 272 THR A C 1
ATOM 2177 O O . THR A 1 272 ? 69.233 -20.353 -22.925 1.00 38.38 272 THR A O 1
ATOM 2180 N N . SER A 1 273 ? 67.589 -18.910 -23.440 1.00 43.12 273 SER A N 1
ATOM 2181 C CA . SER A 1 273 ? 66.528 -19.717 -24.110 1.00 43.12 273 SER A CA 1
ATOM 2182 C C . SER A 1 273 ? 66.990 -20.655 -25.266 1.00 43.12 273 SER A C 1
ATOM 2184 O O . SER A 1 273 ? 68.066 -20.369 -25.792 1.00 43.12 273 SER A O 1
ATOM 2186 N N . PRO A 1 274 ? 66.207 -21.649 -25.811 1.00 49.78 274 PRO A N 1
ATOM 2187 C CA . PRO A 1 274 ? 64.776 -21.533 -26.189 1.00 49.78 274 PRO A CA 1
ATOM 2188 C C . PRO A 1 274 ? 63.944 -22.870 -26.215 1.00 49.78 274 PRO A C 1
ATOM 2190 O O . PRO A 1 274 ? 64.191 -23.762 -25.410 1.00 49.78 274 PRO A O 1
ATOM 2193 N N . PRO A 1 275 ? 62.850 -22.983 -27.005 1.00 50.88 275 PRO A N 1
ATOM 2194 C CA . PRO A 1 275 ? 61.475 -23.191 -26.548 1.00 50.88 275 PRO A CA 1
ATOM 2195 C C . PRO A 1 275 ? 61.044 -24.672 -26.489 1.00 50.88 275 PRO A C 1
ATOM 2197 O O . PRO A 1 275 ? 61.299 -25.441 -27.411 1.00 50.88 275 PRO A O 1
ATOM 2200 N N . THR A 1 276 ? 60.285 -25.073 -25.465 1.00 36.03 276 THR A N 1
ATOM 2201 C CA . THR A 1 276 ? 59.561 -26.356 -25.494 1.00 36.03 276 THR A CA 1
ATOM 2202 C C . THR A 1 276 ? 58.060 -26.140 -25.391 1.00 36.03 276 THR A C 1
ATOM 2204 O O . THR A 1 276 ? 57.503 -25.715 -24.382 1.00 36.03 276 THR A O 1
ATOM 2207 N N . THR A 1 277 ? 57.436 -26.450 -26.518 1.00 44.34 277 THR A N 1
ATOM 2208 C CA . THR A 1 277 ? 56.042 -26.775 -26.780 1.00 44.34 277 THR A CA 1
ATOM 2209 C C . THR A 1 277 ? 55.353 -27.463 -25.597 1.00 44.34 277 THR A C 1
ATOM 2211 O O . THR A 1 277 ? 55.721 -28.560 -25.191 1.00 44.34 277 THR A O 1
ATOM 2214 N N . GLY A 1 278 ? 54.301 -26.832 -25.076 1.00 38.16 278 GLY A N 1
ATOM 2215 C CA . GLY A 1 278 ? 53.474 -27.366 -23.993 1.00 38.16 278 GLY A CA 1
ATOM 2216 C C . GLY A 1 278 ? 52.096 -26.714 -23.978 1.00 38.16 278 GLY A C 1
ATOM 2217 O O . GLY A 1 278 ? 51.674 -26.133 -22.981 1.00 38.16 278 GLY A O 1
ATOM 2218 N N . ALA A 1 279 ? 51.419 -26.748 -25.124 1.00 42.72 279 ALA A N 1
ATOM 2219 C CA . ALA A 1 279 ? 50.050 -26.285 -25.264 1.00 42.72 279 ALA A CA 1
ATOM 2220 C C . ALA A 1 279 ? 49.084 -27.151 -24.432 1.00 42.72 279 ALA A C 1
ATOM 2222 O O . ALA A 1 279 ? 49.040 -28.369 -24.564 1.00 42.72 279 ALA A O 1
ATOM 2223 N N . GLY A 1 280 ? 48.253 -26.472 -23.636 1.00 48.84 280 GLY A N 1
ATOM 2224 C CA . GLY A 1 280 ? 46.842 -26.827 -23.487 1.00 48.84 280 GLY A CA 1
ATOM 2225 C C . GLY A 1 280 ? 46.474 -27.917 -22.482 1.00 48.84 280 GLY A C 1
ATOM 2226 O O . GLY A 1 280 ? 45.946 -28.945 -22.888 1.00 48.84 280 GLY A O 1
ATOM 2227 N N . LYS A 1 281 ? 46.626 -27.671 -21.168 1.00 49.22 281 LYS A N 1
ATOM 2228 C CA . LYS A 1 281 ? 45.803 -28.383 -20.157 1.00 49.22 281 LYS A CA 1
ATOM 2229 C C . LYS A 1 281 ? 45.644 -27.739 -18.768 1.00 49.22 281 LYS A C 1
ATOM 2231 O O . LYS A 1 281 ? 45.149 -28.401 -17.873 1.00 49.22 281 LYS A O 1
ATOM 2236 N N . ARG A 1 282 ? 46.016 -26.465 -18.562 1.00 55.56 282 ARG A N 1
ATOM 2237 C CA . ARG A 1 282 ? 45.909 -25.806 -17.233 1.00 55.56 282 ARG A CA 1
ATOM 2238 C C . ARG A 1 282 ? 44.685 -24.897 -17.030 1.00 55.56 282 ARG A C 1
ATOM 2240 O O . ARG A 1 282 ? 44.371 -24.549 -15.904 1.00 55.56 282 ARG A O 1
ATOM 2247 N N . LYS A 1 283 ? 43.951 -24.527 -18.088 1.00 54.84 283 LYS A N 1
ATOM 2248 C CA . LYS A 1 283 ? 42.843 -23.549 -17.980 1.00 54.84 283 LYS A CA 1
ATOM 2249 C C . LYS A 1 283 ? 41.548 -24.108 -17.363 1.00 54.84 283 LYS A C 1
ATOM 2251 O O . LYS A 1 283 ? 40.729 -23.326 -16.890 1.00 54.84 283 LYS A O 1
ATOM 2256 N N . SER A 1 284 ? 41.336 -25.427 -17.377 1.00 56.41 284 SER A N 1
ATOM 2257 C CA . SER A 1 284 ? 40.124 -26.048 -16.814 1.00 56.41 284 SER A CA 1
ATOM 2258 C C . SER A 1 284 ? 40.129 -26.068 -15.284 1.00 56.41 284 SER A C 1
ATOM 2260 O O . SER A 1 284 ? 39.089 -25.831 -14.670 1.00 56.41 284 SER A O 1
ATOM 2262 N N . ASP A 1 285 ? 41.296 -26.290 -14.675 1.00 58.28 285 ASP A N 1
ATOM 2263 C CA . ASP A 1 285 ? 41.441 -26.397 -13.218 1.00 58.28 285 ASP A CA 1
ATOM 2264 C C . ASP A 1 285 ? 41.331 -25.024 -12.537 1.00 58.28 285 ASP A C 1
ATOM 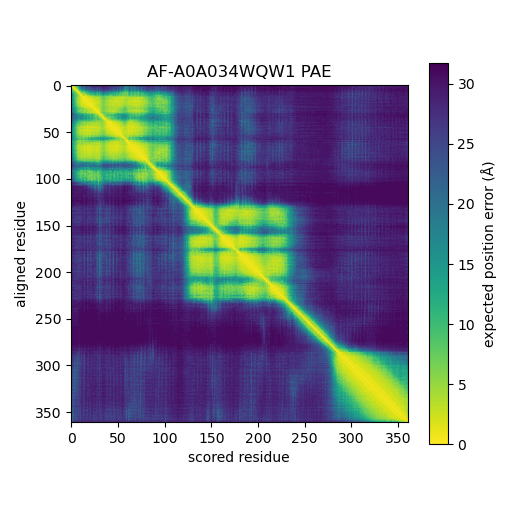2266 O O . ASP A 1 285 ? 40.700 -24.889 -11.484 1.00 58.28 285 ASP A O 1
ATOM 2270 N N . ASP A 1 286 ? 41.817 -23.969 -13.197 1.00 72.44 286 ASP A N 1
ATOM 2271 C CA . ASP A 1 286 ? 41.628 -22.582 -12.756 1.00 72.44 286 ASP A CA 1
ATOM 2272 C C . ASP A 1 286 ? 40.156 -22.149 -12.828 1.00 72.44 286 ASP A C 1
ATOM 2274 O O . ASP A 1 286 ? 39.663 -21.434 -11.956 1.00 72.44 286 ASP A O 1
ATOM 2278 N N . HIS A 1 287 ? 39.410 -22.617 -13.834 1.00 78.38 287 HIS A N 1
ATOM 2279 C CA . HIS A 1 287 ? 37.987 -22.301 -13.944 1.00 78.38 287 HIS A CA 1
ATOM 2280 C C . HIS A 1 287 ? 37.150 -23.038 -12.889 1.00 78.38 287 HIS A C 1
ATOM 2282 O O . HIS A 1 287 ? 36.281 -22.436 -12.260 1.00 78.38 287 HIS A O 1
ATOM 2288 N N . SER A 1 288 ? 37.437 -24.320 -12.646 1.00 79.00 288 SER A N 1
ATOM 2289 C CA . SER A 1 288 ? 36.767 -25.113 -11.607 1.00 79.00 288 SER A CA 1
ATOM 2290 C C . SER A 1 288 ? 37.035 -24.555 -10.204 1.00 79.00 288 SER A C 1
ATOM 2292 O O . SER A 1 288 ? 36.106 -24.350 -9.419 1.00 79.00 288 SER A O 1
ATOM 2294 N N . SER A 1 289 ? 38.290 -24.200 -9.908 1.00 81.75 289 SER A N 1
ATOM 2295 C CA . SER A 1 289 ? 38.661 -23.577 -8.632 1.00 81.75 289 SER A CA 1
ATOM 2296 C C . SER A 1 289 ? 38.056 -22.178 -8.460 1.00 81.75 289 SER A C 1
ATOM 2298 O O . SER A 1 289 ? 37.623 -21.826 -7.358 1.00 81.75 289 SER A O 1
ATOM 2300 N N . PHE A 1 290 ? 37.934 -21.397 -9.539 1.00 84.88 290 PHE A N 1
ATOM 2301 C CA . PHE A 1 290 ? 37.226 -20.116 -9.534 1.00 84.88 290 PHE A CA 1
ATOM 2302 C C . PHE A 1 290 ? 35.729 -20.279 -9.238 1.00 84.88 290 PHE A C 1
ATOM 2304 O O . PHE A 1 290 ? 35.190 -19.573 -8.382 1.00 84.88 290 PHE A O 1
ATOM 2311 N N . LEU A 1 291 ? 35.054 -21.226 -9.898 1.00 85.44 291 LEU A N 1
ATOM 2312 C CA . LEU A 1 291 ? 33.637 -21.512 -9.655 1.00 85.44 291 LEU A CA 1
ATOM 2313 C C . LEU A 1 291 ? 33.400 -22.011 -8.225 1.00 85.44 291 LEU A C 1
ATOM 2315 O O . LEU A 1 291 ? 32.466 -21.552 -7.569 1.00 85.44 291 LEU A O 1
ATOM 2319 N N . PHE A 1 292 ? 34.276 -22.873 -7.706 1.00 90.50 292 PHE A N 1
ATOM 2320 C CA . PHE A 1 292 ? 34.210 -23.350 -6.326 1.00 90.50 292 PHE A CA 1
ATOM 2321 C C . PHE A 1 292 ? 34.414 -22.217 -5.309 1.00 90.50 292 PHE A C 1
ATOM 2323 O O . PHE A 1 292 ? 33.640 -22.083 -4.359 1.00 90.50 292 PHE A O 1
ATOM 2330 N N . ARG A 1 293 ? 35.392 -21.329 -5.541 1.00 88.19 293 ARG A N 1
ATOM 2331 C CA . ARG A 1 293 ? 35.610 -20.132 -4.710 1.00 88.19 293 ARG A CA 1
ATOM 2332 C C . ARG A 1 293 ? 34.390 -19.211 -4.727 1.00 88.19 293 ARG A C 1
ATOM 2334 O O . ARG A 1 293 ? 33.973 -18.733 -3.674 1.00 88.19 293 ARG A O 1
ATOM 2341 N N . ARG A 1 294 ? 33.791 -18.990 -5.900 1.00 89.50 294 ARG A N 1
ATOM 2342 C CA . ARG A 1 294 ? 32.570 -18.187 -6.050 1.00 89.50 294 ARG A CA 1
ATOM 2343 C C . ARG A 1 294 ? 31.382 -18.823 -5.322 1.00 89.50 294 ARG A C 1
ATOM 2345 O O . ARG A 1 294 ? 30.629 -18.115 -4.659 1.00 89.50 294 ARG A O 1
ATOM 2352 N N . GLN A 1 295 ? 31.238 -20.145 -5.386 1.00 92.56 295 GLN A N 1
ATOM 2353 C CA . GLN A 1 295 ? 30.189 -20.877 -4.675 1.00 92.56 295 GLN A CA 1
ATOM 2354 C C . GLN A 1 295 ? 30.338 -20.757 -3.151 1.00 92.56 295 GLN A C 1
ATOM 2356 O O . GLN A 1 295 ? 29.362 -20.459 -2.463 1.00 92.56 295 GLN A O 1
ATOM 2361 N N . LEU A 1 296 ? 31.558 -20.913 -2.626 1.00 92.19 296 LEU A N 1
ATOM 2362 C CA . LEU A 1 296 ? 31.851 -20.706 -1.204 1.00 92.19 296 LEU A CA 1
ATOM 2363 C C . LEU A 1 296 ? 31.566 -19.266 -0.766 1.00 92.19 296 LEU A C 1
ATOM 2365 O O . LEU A 1 296 ? 30.971 -19.050 0.287 1.00 92.19 296 LEU A O 1
ATOM 2369 N N . GLN A 1 297 ? 31.926 -18.275 -1.586 1.00 91.81 297 GLN A N 1
ATOM 2370 C CA . GLN A 1 297 ? 31.596 -16.876 -1.310 1.00 91.81 297 GLN A CA 1
ATOM 2371 C C . GLN A 1 297 ? 30.086 -16.661 -1.219 1.00 91.81 297 GLN A C 1
ATOM 2373 O O . GLN A 1 297 ? 29.624 -16.034 -0.268 1.00 91.81 297 GLN A O 1
ATOM 2378 N N . HIS A 1 298 ? 29.308 -17.215 -2.153 1.00 91.81 298 HIS A N 1
ATOM 2379 C CA . HIS A 1 298 ? 27.851 -17.162 -2.066 1.00 91.81 298 HIS A CA 1
ATOM 2380 C C . HIS A 1 298 ? 27.341 -17.815 -0.778 1.00 91.81 298 HIS A C 1
ATOM 2382 O O . HIS A 1 298 ? 26.506 -17.225 -0.099 1.00 91.81 298 HIS A O 1
ATOM 2388 N N . GLN A 1 299 ? 27.869 -18.979 -0.390 1.00 92.69 299 GLN A N 1
ATOM 2389 C CA . GLN A 1 299 ? 27.471 -19.661 0.843 1.00 92.69 299 GLN A CA 1
ATOM 2390 C C . GLN A 1 299 ? 27.766 -18.828 2.101 1.00 92.69 299 GLN A C 1
ATOM 2392 O O . GLN A 1 299 ? 26.905 -18.707 2.973 1.00 92.69 299 GLN A O 1
ATOM 2397 N N . VAL A 1 300 ? 28.938 -18.192 2.173 1.00 94.06 300 VAL A N 1
ATOM 2398 C CA . VAL A 1 300 ? 29.303 -17.288 3.276 1.00 94.06 300 VAL A CA 1
ATOM 2399 C C . VAL A 1 300 ? 28.388 -16.063 3.311 1.00 94.06 300 VAL A C 1
ATOM 2401 O O . VAL A 1 300 ? 27.934 -15.667 4.384 1.00 94.06 300 VAL A O 1
ATOM 2404 N N . GLN A 1 301 ? 28.061 -15.486 2.151 1.00 93.94 301 GLN A N 1
ATOM 2405 C CA . GLN A 1 301 ? 27.109 -14.375 2.063 1.00 93.94 301 GLN A CA 1
ATOM 2406 C C . GLN A 1 301 ? 25.716 -14.792 2.549 1.00 93.94 301 GLN A C 1
ATOM 2408 O O . GLN A 1 301 ? 25.120 -14.083 3.358 1.00 93.94 301 GLN A O 1
ATOM 2413 N N . TYR A 1 302 ? 25.222 -15.967 2.145 1.00 92.38 302 TYR A N 1
ATOM 2414 C CA . TYR A 1 302 ? 23.952 -16.500 2.646 1.00 92.38 302 TYR A CA 1
ATOM 2415 C C . TYR A 1 302 ? 23.971 -16.709 4.162 1.00 92.38 302 TYR A C 1
ATOM 2417 O O . TYR A 1 302 ? 23.003 -16.348 4.828 1.00 92.38 302 TYR A O 1
ATOM 2425 N N . MET A 1 303 ? 25.064 -17.232 4.730 1.00 94.44 303 MET A N 1
ATOM 2426 C CA . MET A 1 303 ? 25.200 -17.367 6.185 1.00 94.44 303 MET A CA 1
ATOM 2427 C C . MET A 1 303 ? 25.189 -16.012 6.895 1.00 94.44 303 MET A C 1
ATOM 2429 O O . MET A 1 303 ? 24.536 -15.878 7.929 1.00 94.44 303 MET A O 1
ATOM 2433 N N . LYS A 1 304 ? 25.860 -14.998 6.338 1.00 95.31 304 LYS A N 1
ATOM 2434 C CA . LYS A 1 304 ? 25.866 -13.643 6.901 1.00 95.31 304 LYS A CA 1
ATOM 2435 C C . LYS A 1 304 ? 24.464 -13.032 6.897 1.00 95.31 304 LYS A C 1
ATOM 2437 O O . LYS A 1 304 ? 23.995 -12.591 7.941 1.00 95.31 304 LYS A O 1
ATOM 2442 N N . ILE A 1 305 ? 23.773 -13.100 5.758 1.00 95.56 305 ILE A N 1
ATOM 2443 C CA . ILE A 1 305 ? 22.389 -12.622 5.621 1.00 95.56 305 ILE A CA 1
ATOM 2444 C C . ILE A 1 305 ? 21.463 -13.379 6.582 1.00 95.56 305 ILE A C 1
ATOM 2446 O O . ILE A 1 305 ? 20.626 -12.774 7.245 1.00 95.56 305 ILE A O 1
ATOM 2450 N N . SER A 1 306 ? 21.621 -14.700 6.700 1.00 92.75 306 SER A N 1
ATOM 2451 C CA . SER A 1 306 ? 20.817 -15.511 7.617 1.00 92.75 306 SER A CA 1
ATOM 2452 C C . SER A 1 306 ? 21.049 -15.134 9.081 1.00 92.75 306 SER A C 1
ATOM 2454 O O . SER A 1 306 ? 20.097 -15.138 9.859 1.00 92.75 306 SER A O 1
ATOM 2456 N N . LYS A 1 307 ? 22.288 -14.804 9.463 1.00 95.06 307 LYS A N 1
ATOM 2457 C CA . LYS A 1 307 ? 22.616 -14.339 10.814 1.00 95.06 307 LYS A CA 1
ATOM 2458 C C . LYS A 1 307 ? 21.973 -12.982 11.102 1.00 95.06 307 LYS A C 1
ATOM 2460 O O . LYS A 1 307 ? 21.317 -12.833 12.126 1.00 95.06 307 LYS A O 1
ATOM 2465 N N . GLU A 1 308 ? 22.095 -12.028 10.182 1.00 96.38 308 GLU A N 1
ATOM 2466 C CA . GLU A 1 308 ? 21.458 -10.711 10.317 1.00 96.38 308 GLU A CA 1
ATOM 2467 C C . GLU A 1 308 ? 19.928 -10.833 10.411 1.00 96.38 308 GLU A C 1
ATOM 2469 O O . GLU A 1 308 ? 19.299 -10.188 11.248 1.00 96.38 308 GLU A O 1
ATOM 2474 N N . MET A 1 309 ? 19.320 -11.723 9.618 1.00 92.44 309 MET A N 1
ATOM 2475 C CA . MET A 1 309 ? 17.884 -12.006 9.692 1.00 92.44 309 MET A CA 1
ATOM 2476 C C . MET A 1 309 ? 17.478 -12.577 11.060 1.00 92.44 309 MET A C 1
ATOM 2478 O O . MET A 1 309 ? 16.442 -12.186 11.599 1.00 92.44 309 MET A O 1
ATOM 2482 N N . MET A 1 310 ? 18.284 -13.479 11.629 1.00 95.06 310 MET A N 1
ATOM 2483 C CA . MET A 1 310 ? 18.045 -14.042 12.962 1.00 95.06 310 MET A 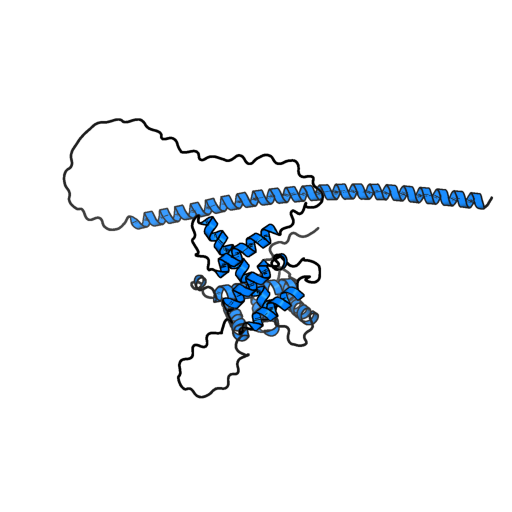CA 1
ATOM 2484 C C . MET A 1 310 ? 18.118 -12.956 14.041 1.00 95.06 310 MET A C 1
ATOM 2486 O O . MET A 1 310 ? 17.198 -12.841 14.844 1.00 95.06 310 MET A O 1
ATOM 2490 N N . GLU A 1 311 ? 19.125 -12.081 13.992 1.00 96.06 311 GLU A N 1
ATOM 2491 C CA . GLU A 1 311 ? 19.249 -10.962 14.935 1.00 96.06 311 GLU A CA 1
ATOM 2492 C C . GLU A 1 311 ? 18.069 -9.981 14.842 1.00 96.06 311 GLU A C 1
ATOM 2494 O O . GLU A 1 311 ? 17.579 -9.488 15.861 1.00 96.06 311 GLU A O 1
ATOM 2499 N N . ILE A 1 312 ? 17.575 -9.700 13.631 1.00 96.00 312 ILE A N 1
ATOM 2500 C CA . ILE A 1 312 ? 16.372 -8.876 13.437 1.00 96.00 312 ILE A CA 1
ATOM 2501 C C . ILE A 1 312 ? 15.150 -9.565 14.049 1.00 96.00 312 ILE A C 1
ATOM 2503 O O . ILE A 1 312 ? 14.357 -8.913 14.734 1.00 96.00 312 ILE A O 1
ATOM 2507 N N . MET A 1 313 ? 15.002 -10.871 13.826 1.00 94.19 313 MET A N 1
ATOM 2508 C CA . MET A 1 313 ? 13.886 -11.651 14.354 1.00 94.19 313 MET A CA 1
ATOM 2509 C C . MET A 1 313 ? 13.896 -11.688 15.885 1.00 94.19 313 MET A C 1
ATOM 2511 O O . MET A 1 313 ? 12.847 -11.495 16.499 1.00 94.19 313 MET A O 1
ATOM 2515 N N . ASP A 1 314 ? 15.066 -11.834 16.505 1.00 95.56 314 ASP A N 1
ATOM 2516 C CA . ASP A 1 314 ? 15.220 -11.816 17.962 1.00 95.56 314 ASP A CA 1
ATOM 2517 C C . ASP A 1 314 ? 14.866 -10.447 18.553 1.00 95.56 314 ASP A C 1
ATOM 2519 O O . ASP A 1 314 ? 14.125 -10.357 19.536 1.00 95.56 314 ASP A O 1
ATOM 2523 N N . ARG A 1 315 ? 15.308 -9.353 17.914 1.00 95.62 315 ARG A N 1
ATOM 2524 C CA . ARG A 1 315 ? 14.931 -7.987 18.324 1.00 95.62 315 ARG A CA 1
ATOM 2525 C C . ARG A 1 315 ? 13.423 -7.763 18.228 1.00 95.62 315 ARG A C 1
ATOM 2527 O O . ARG A 1 315 ? 12.829 -7.183 19.139 1.00 95.62 315 ARG A O 1
ATOM 2534 N N . GLN A 1 316 ? 12.797 -8.225 17.146 1.00 95.69 316 GLN A N 1
ATOM 2535 C CA . GLN A 1 316 ? 11.346 -8.137 16.967 1.00 95.69 316 GLN A CA 1
ATOM 2536 C C . GLN A 1 316 ? 10.598 -8.979 18.005 1.00 95.69 316 GLN A C 1
ATOM 2538 O O . GLN A 1 316 ? 9.632 -8.495 18.593 1.00 95.69 316 GLN A O 1
ATOM 2543 N N . SER A 1 317 ? 11.070 -10.196 18.279 1.00 95.56 317 SER A N 1
ATOM 2544 C CA . SER A 1 317 ? 10.515 -11.088 19.301 1.00 95.56 317 SER A CA 1
ATOM 2545 C C . SER A 1 317 ? 10.546 -10.440 20.688 1.00 95.56 317 SER A C 1
ATOM 2547 O O . SER A 1 317 ? 9.518 -10.360 21.362 1.00 95.56 317 SER A O 1
ATOM 2549 N N . LEU A 1 318 ? 11.689 -9.858 21.072 1.00 96.44 318 LEU A N 1
ATOM 2550 C CA . LEU A 1 318 ? 11.837 -9.153 22.344 1.00 96.44 318 LEU A CA 1
ATOM 2551 C C . LEU A 1 318 ? 10.922 -7.922 22.429 1.00 96.44 318 LEU A C 1
ATOM 2553 O O . LEU A 1 318 ? 10.330 -7.654 23.475 1.00 96.44 318 LEU A O 1
ATOM 2557 N N . SER A 1 319 ? 10.787 -7.165 21.335 1.00 95.19 319 SER A N 1
ATOM 2558 C CA . SER A 1 319 ? 9.882 -6.012 21.281 1.00 95.19 319 SER A CA 1
ATOM 2559 C C . SER A 1 319 ? 8.422 -6.426 21.464 1.00 95.19 319 SER A C 1
ATOM 2561 O O . SER A 1 319 ? 7.687 -5.753 22.186 1.00 95.19 319 SER A O 1
ATOM 2563 N N . LEU A 1 320 ? 8.000 -7.526 20.834 1.00 95.94 320 LEU A N 1
ATOM 2564 C CA . LEU A 1 320 ? 6.648 -8.058 20.991 1.00 95.94 320 LEU A CA 1
ATOM 2565 C C . LEU A 1 320 ? 6.410 -8.538 22.421 1.00 95.94 320 LEU A C 1
ATOM 2567 O O . LEU A 1 320 ? 5.385 -8.200 22.999 1.00 95.94 320 LEU A O 1
ATOM 2571 N N . GLN A 1 321 ? 7.376 -9.233 23.024 1.00 96.75 321 GLN A N 1
ATOM 2572 C CA . GLN A 1 321 ? 7.272 -9.676 24.414 1.00 96.75 321 GLN A CA 1
ATOM 2573 C C . GLN A 1 321 ? 7.113 -8.491 25.376 1.00 96.75 321 GLN A C 1
ATOM 2575 O O . GLN A 1 321 ? 6.249 -8.513 26.251 1.00 96.75 321 GLN A O 1
ATOM 2580 N N . LYS A 1 322 ? 7.895 -7.418 25.190 1.00 95.62 322 LYS A N 1
ATOM 2581 C CA . LYS A 1 322 ? 7.746 -6.187 25.983 1.00 95.62 322 LYS A CA 1
ATOM 2582 C C . LYS A 1 322 ? 6.348 -5.591 25.836 1.00 95.62 322 LYS A C 1
ATOM 2584 O O . LYS A 1 322 ? 5.740 -5.257 26.850 1.00 95.62 322 LYS A O 1
ATOM 2589 N N . LEU A 1 323 ? 5.832 -5.509 24.607 1.00 96.38 323 LEU A N 1
ATOM 2590 C CA . LEU A 1 323 ? 4.482 -5.010 24.341 1.00 96.38 323 LEU A CA 1
ATOM 2591 C C . LEU A 1 323 ? 3.415 -5.873 25.028 1.00 96.38 323 LEU A C 1
ATOM 2593 O O . LEU A 1 323 ? 2.532 -5.323 25.677 1.00 96.38 323 LEU A O 1
ATOM 2597 N N . THR A 1 324 ? 3.529 -7.201 24.958 1.00 95.94 324 THR A N 1
ATOM 2598 C CA . THR A 1 324 ? 2.618 -8.126 25.647 1.00 95.94 324 THR A CA 1
ATOM 2599 C C . THR A 1 324 ? 2.594 -7.864 27.151 1.00 95.94 324 THR A C 1
ATOM 2601 O O . THR A 1 324 ? 1.526 -7.609 27.698 1.00 95.94 324 THR A O 1
ATOM 2604 N N . THR A 1 325 ? 3.758 -7.789 27.808 1.00 96.50 325 THR A N 1
ATOM 2605 C CA . THR A 1 325 ? 3.800 -7.510 29.258 1.00 96.50 325 THR A CA 1
ATOM 2606 C C . THR A 1 325 ? 3.307 -6.106 29.624 1.00 96.50 325 THR A C 1
ATOM 2608 O O . THR A 1 325 ? 2.908 -5.859 30.759 1.00 96.50 325 THR A O 1
ATOM 2611 N N . ALA A 1 326 ? 3.385 -5.138 28.708 1.00 96.31 326 ALA A N 1
ATOM 2612 C CA . ALA A 1 326 ? 2.847 -3.800 28.937 1.00 96.31 326 ALA A CA 1
ATOM 2613 C C . ALA A 1 326 ? 1.313 -3.807 28.876 1.00 96.31 326 ALA A C 1
ATOM 2615 O O . ALA A 1 326 ? 0.673 -3.184 29.720 1.00 96.31 326 ALA A O 1
ATOM 2616 N N . VAL A 1 327 ? 0.740 -4.552 27.926 1.00 96.38 327 VAL A N 1
ATOM 2617 C CA . VAL A 1 327 ? -0.712 -4.736 27.801 1.00 96.38 327 VAL A CA 1
ATOM 2618 C C . VAL A 1 327 ? -1.279 -5.466 29.018 1.00 96.38 327 VAL A C 1
ATOM 2620 O O . VAL A 1 327 ? -2.257 -4.991 29.582 1.00 96.38 327 VAL A O 1
ATOM 2623 N N . GLU A 1 328 ? -0.632 -6.536 29.486 1.00 96.50 328 GLU A N 1
ATOM 2624 C CA . GLU A 1 328 ? -1.048 -7.262 30.701 1.00 96.50 328 GLU A CA 1
ATOM 2625 C C . GLU A 1 328 ? -1.073 -6.338 31.932 1.00 96.50 328 GLU A C 1
ATOM 2627 O O . GLU A 1 328 ? -2.055 -6.294 32.669 1.00 96.50 328 GLU A O 1
ATOM 2632 N N . ARG A 1 329 ? -0.042 -5.499 32.117 1.00 96.44 329 ARG A N 1
ATOM 2633 C CA . ARG A 1 329 ? -0.035 -4.498 33.201 1.00 96.44 329 ARG A CA 1
ATOM 2634 C C . ARG A 1 329 ? -1.159 -3.470 33.060 1.00 96.44 329 ARG A C 1
ATOM 2636 O O . ARG A 1 329 ? -1.704 -3.021 34.066 1.00 96.44 329 ARG A O 1
ATOM 2643 N N . GLN A 1 330 ? -1.485 -3.056 31.836 1.00 96.25 330 GLN A N 1
ATOM 2644 C CA . GLN A 1 330 ? -2.583 -2.121 31.593 1.00 96.25 330 GLN A CA 1
ATOM 2645 C C . GLN A 1 330 ? -3.943 -2.761 31.908 1.00 96.25 330 GLN A C 1
ATOM 2647 O O . GLN A 1 330 ? -4.805 -2.095 32.479 1.00 96.25 330 GLN A O 1
ATOM 2652 N N . GLU A 1 331 ? -4.121 -4.041 31.586 1.00 96.06 331 GLU A N 1
ATOM 2653 C CA . GLU A 1 331 ? -5.308 -4.823 31.940 1.00 96.06 331 GLU A CA 1
ATOM 2654 C C . GLU A 1 331 ? -5.489 -4.910 33.461 1.00 96.06 331 GLU A C 1
ATOM 2656 O O . GLU A 1 331 ? -6.557 -4.563 33.966 1.00 96.06 331 GLU A O 1
ATOM 2661 N N . GLU A 1 332 ? -4.426 -5.228 34.209 1.00 97.38 332 GLU A N 1
ATOM 2662 C CA . GLU A 1 332 ? -4.467 -5.248 35.678 1.00 97.38 332 GLU A CA 1
ATOM 2663 C C . GLU A 1 332 ? -4.858 -3.888 36.280 1.00 97.38 332 GLU A C 1
ATOM 2665 O O . GLU A 1 332 ? -5.597 -3.817 37.267 1.00 97.38 332 GLU A O 1
ATOM 2670 N N . LEU A 1 333 ? -4.361 -2.786 35.707 1.00 97.44 333 LEU A N 1
ATOM 2671 C CA . LEU A 1 333 ? -4.717 -1.441 36.160 1.00 97.44 333 LEU A CA 1
ATOM 2672 C C . LEU A 1 333 ? -6.190 -1.121 35.889 1.00 97.44 333 LEU A C 1
ATOM 2674 O O . LEU A 1 333 ? -6.855 -0.572 36.771 1.00 97.44 333 LEU A O 1
ATOM 2678 N N . MET A 1 334 ? -6.710 -1.489 34.716 1.00 94.56 334 MET A N 1
ATOM 2679 C CA . MET A 1 334 ? -8.130 -1.317 34.395 1.00 94.56 334 MET A CA 1
ATOM 2680 C C . MET A 1 334 ? -9.021 -2.147 35.325 1.00 94.56 334 MET A C 1
ATOM 2682 O O . MET A 1 334 ? -10.019 -1.633 35.824 1.00 94.56 334 MET A O 1
ATOM 2686 N N . GLU A 1 335 ? -8.646 -3.390 35.635 1.00 97.00 335 GLU A N 1
ATOM 2687 C CA . GLU A 1 335 ? -9.416 -4.241 36.548 1.00 97.00 335 GLU A CA 1
ATOM 2688 C C . GLU A 1 335 ? -9.454 -3.662 37.975 1.00 97.00 335 GLU A C 1
ATOM 2690 O O . GLU A 1 335 ? -10.491 -3.675 38.646 1.00 97.00 335 GLU A O 1
ATOM 2695 N N . ARG A 1 336 ? -8.340 -3.083 38.444 1.00 97.12 336 ARG A N 1
ATOM 2696 C CA . ARG A 1 336 ? -8.297 -2.376 39.737 1.00 97.12 336 ARG A CA 1
ATOM 2697 C C . ARG A 1 336 ? -9.192 -1.139 39.744 1.00 97.12 336 ARG A C 1
ATOM 2699 O O . ARG A 1 336 ? -9.870 -0.902 40.744 1.00 97.12 336 ARG A O 1
ATOM 2706 N N . GLN A 1 337 ? -9.208 -0.366 38.656 1.00 96.44 337 GLN A N 1
ATOM 2707 C CA . GLN A 1 337 ? -10.095 0.794 38.524 1.00 96.44 337 GLN A CA 1
ATOM 2708 C C . GLN A 1 337 ? -11.569 0.379 38.521 1.00 96.44 337 GLN A C 1
ATOM 2710 O O . GLN A 1 337 ? -12.369 0.998 39.221 1.00 96.44 337 GLN A O 1
ATOM 2715 N N . LEU A 1 338 ? -11.916 -0.701 37.817 1.00 97.00 338 LEU A N 1
ATOM 2716 C CA . LEU A 1 338 ? -13.274 -1.245 37.795 1.00 97.00 338 LEU A CA 1
ATOM 2717 C C . LEU A 1 338 ? -13.743 -1.640 39.204 1.00 97.00 338 LEU A C 1
ATOM 2719 O O . LEU A 1 338 ? -14.793 -1.188 39.650 1.00 97.00 338 LEU A O 1
ATOM 2723 N N . LYS A 1 339 ? -12.919 -2.383 39.957 1.00 97.12 339 LYS A N 1
ATOM 2724 C CA . LYS A 1 339 ? -13.226 -2.769 41.350 1.00 97.12 339 LYS A CA 1
ATOM 2725 C C . LYS A 1 339 ? -13.404 -1.564 42.275 1.00 97.12 339 LYS A C 1
ATOM 2727 O O . LYS A 1 339 ? -14.177 -1.628 43.231 1.00 97.12 339 LYS A O 1
ATOM 2732 N N . LEU A 1 340 ? -12.671 -0.475 42.039 1.00 96.94 340 LEU A N 1
ATOM 2733 C CA . LEU A 1 340 ? -12.832 0.757 42.811 1.00 96.94 340 LEU A CA 1
ATOM 2734 C C . LEU A 1 340 ? -14.180 1.422 42.510 1.00 96.94 340 LEU A C 1
ATOM 2736 O O . LEU A 1 340 ? -14.872 1.819 43.447 1.00 96.94 340 LEU A O 1
ATOM 2740 N N . LEU A 1 341 ? -14.557 1.502 41.231 1.00 96.25 341 LEU A N 1
ATOM 2741 C CA . LEU A 1 341 ? -15.846 2.047 40.806 1.00 96.25 341 LEU A CA 1
ATOM 2742 C C . LEU A 1 341 ? -17.008 1.224 41.364 1.00 96.25 341 LEU 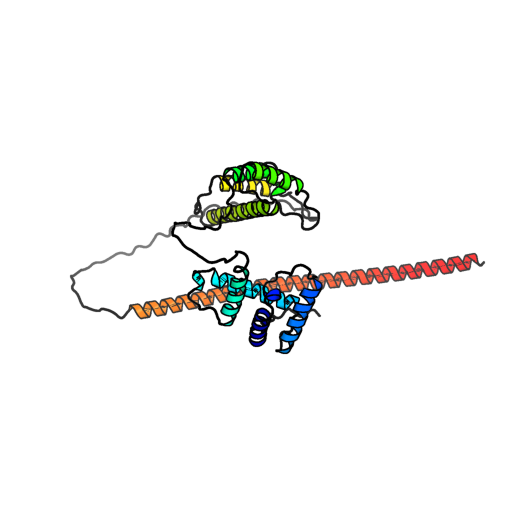A C 1
ATOM 2744 O O . LEU A 1 341 ? -17.906 1.801 41.962 1.00 96.25 341 LEU A O 1
ATOM 2748 N N . GLU A 1 342 ? -16.953 -0.107 41.286 1.00 96.69 342 GLU A N 1
ATOM 2749 C CA . GLU A 1 342 ? -17.982 -0.983 41.866 1.00 96.69 342 GLU A CA 1
ATOM 2750 C C . GLU A 1 342 ? -18.177 -0.731 43.368 1.00 96.69 342 GLU A C 1
ATOM 2752 O O . GLU A 1 342 ? -19.303 -0.611 43.852 1.00 96.69 342 GLU A O 1
ATOM 2757 N N . ARG A 1 343 ? -17.079 -0.583 44.124 1.00 96.56 343 ARG A N 1
ATOM 2758 C CA . ARG A 1 343 ? -17.147 -0.255 45.558 1.00 96.56 343 ARG A CA 1
ATOM 2759 C C . ARG A 1 343 ? -17.767 1.116 45.811 1.00 96.56 343 ARG A C 1
ATOM 2761 O O . ARG A 1 343 ? -18.515 1.261 46.777 1.00 96.56 343 ARG A O 1
ATOM 2768 N N . GLN A 1 344 ? -17.450 2.110 44.980 1.00 96.19 344 GLN A N 1
ATOM 2769 C CA . GLN A 1 344 ? -18.053 3.439 45.072 1.00 96.19 344 GLN A CA 1
ATOM 2770 C C . GLN A 1 344 ? -19.553 3.389 44.771 1.00 96.19 344 GLN A C 1
ATOM 2772 O O . GLN A 1 344 ? -20.329 3.957 45.535 1.00 96.19 344 GLN A O 1
ATOM 2777 N N . THR A 1 345 ? -19.971 2.656 43.738 1.00 96.12 345 THR A N 1
ATOM 2778 C CA . THR A 1 345 ? -21.386 2.473 43.391 1.00 96.12 345 THR A CA 1
ATOM 2779 C C . THR A 1 345 ? -22.167 1.865 44.553 1.00 96.12 345 THR A C 1
ATOM 2781 O O . THR A 1 345 ? -23.159 2.444 44.986 1.00 96.12 345 THR A O 1
ATOM 2784 N N . VAL A 1 346 ? -21.666 0.779 45.153 1.00 96.81 346 VAL A N 1
ATOM 2785 C CA . VAL A 1 346 ? -22.313 0.148 46.319 1.00 96.81 346 VAL A CA 1
ATOM 2786 C C . VAL A 1 346 ? -22.378 1.098 47.522 1.00 96.81 346 VAL A C 1
ATOM 2788 O O . VAL A 1 346 ? -23.351 1.090 48.277 1.00 96.81 346 VAL A O 1
ATOM 2791 N N . ALA A 1 347 ? -21.348 1.920 47.742 1.00 96.25 347 ALA A N 1
ATOM 2792 C CA . ALA A 1 347 ? -21.360 2.905 48.822 1.00 96.25 347 ALA A CA 1
ATOM 2793 C C . ALA A 1 347 ? -22.434 3.985 48.601 1.00 96.25 347 ALA A C 1
ATOM 2795 O O . ALA A 1 347 ? -23.137 4.335 49.549 1.00 96.25 347 ALA A O 1
ATOM 2796 N N . ILE A 1 348 ? -22.591 4.462 47.363 1.00 96.25 348 ILE A N 1
ATOM 2797 C CA . ILE A 1 348 ? -23.622 5.436 46.982 1.00 96.25 348 ILE A CA 1
ATOM 2798 C C . ILE A 1 348 ? -25.021 4.833 47.148 1.00 96.25 348 ILE A C 1
ATOM 2800 O O . ILE A 1 348 ? -25.881 5.464 47.755 1.00 96.25 348 ILE A O 1
ATOM 2804 N N . GLU A 1 349 ? -25.246 3.598 46.694 1.00 95.75 349 GLU A N 1
ATOM 2805 C CA . GLU A 1 349 ? -26.530 2.900 46.865 1.00 95.75 349 GLU A CA 1
ATOM 2806 C C . GLU A 1 349 ? -26.912 2.759 48.343 1.00 95.75 349 GLU A C 1
ATOM 2808 O O . GLU A 1 349 ? -28.056 3.002 48.728 1.00 95.75 349 GLU A O 1
ATOM 2813 N N . ARG A 1 350 ? -25.943 2.433 49.209 1.00 95.81 350 ARG A N 1
ATOM 2814 C CA . ARG A 1 350 ? -26.169 2.372 50.662 1.00 95.81 350 ARG A CA 1
ATOM 2815 C C . ARG A 1 350 ? -26.525 3.732 51.256 1.00 95.81 350 ARG A C 1
ATOM 2817 O O . ARG A 1 350 ? -27.380 3.790 52.136 1.00 95.81 350 ARG A O 1
ATOM 2824 N N . GLN A 1 351 ? -25.872 4.805 50.807 1.00 95.62 351 GLN A N 1
ATOM 2825 C CA . GLN A 1 351 ? -26.191 6.167 51.244 1.00 95.62 351 GLN A CA 1
ATOM 2826 C C . GLN A 1 351 ? -27.595 6.583 50.793 1.00 95.62 351 GLN A C 1
ATOM 2828 O O . GLN A 1 351 ? -28.344 7.127 51.599 1.00 95.62 351 GLN A O 1
ATOM 2833 N N . ALA A 1 352 ? -27.976 6.271 49.552 1.00 93.81 352 ALA A N 1
ATOM 2834 C CA . ALA A 1 352 ? -29.314 6.532 49.029 1.00 93.81 352 ALA A CA 1
ATOM 2835 C C . ALA A 1 352 ? -30.393 5.798 49.844 1.00 93.81 352 ALA A C 1
ATOM 2837 O O . ALA A 1 352 ? -31.326 6.431 50.329 1.00 93.81 352 ALA A O 1
ATOM 2838 N N . ALA A 1 353 ? -30.209 4.500 50.108 1.00 94.81 353 ALA A N 1
ATOM 2839 C CA . ALA A 1 353 ? -31.143 3.717 50.919 1.00 94.81 353 ALA A CA 1
ATOM 2840 C C . ALA A 1 353 ? -31.254 4.222 52.372 1.00 94.81 353 ALA A C 1
ATOM 2842 O O . ALA A 1 353 ? -32.313 4.135 52.992 1.00 94.81 353 ALA A O 1
ATOM 2843 N N . ALA A 1 354 ? -30.164 4.740 52.950 1.00 94.38 354 ALA A N 1
ATOM 2844 C CA . ALA A 1 354 ? -30.200 5.353 54.277 1.00 94.38 354 ALA A CA 1
ATOM 2845 C C . ALA A 1 354 ? -30.982 6.678 54.279 1.00 94.38 354 ALA A C 1
ATOM 2847 O O . ALA A 1 354 ? -31.727 6.936 55.222 1.00 94.38 354 ALA A O 1
ATOM 2848 N N . LEU A 1 355 ? -30.834 7.493 53.228 1.00 94.12 355 LEU A N 1
ATOM 2849 C CA . LEU A 1 355 ? -31.589 8.736 53.052 1.00 94.12 355 LEU A CA 1
ATOM 2850 C C . LEU A 1 355 ? -33.088 8.475 52.861 1.00 94.12 355 LEU A C 1
ATOM 2852 O O . LEU A 1 355 ? -33.887 9.162 53.488 1.00 94.12 355 LEU A O 1
ATOM 2856 N N . GLU A 1 356 ? -33.470 7.468 52.070 1.00 93.88 356 GLU A N 1
ATOM 2857 C CA . GLU A 1 356 ? -34.877 7.069 51.901 1.00 93.88 356 GLU A CA 1
ATOM 2858 C C . GLU A 1 356 ? -35.521 6.701 53.243 1.00 93.88 356 GLU A C 1
ATOM 2860 O O . GLU A 1 356 ? -36.565 7.241 53.593 1.00 93.88 356 GLU A O 1
ATOM 2865 N N . ARG A 1 357 ? -34.846 5.884 54.062 1.00 94.44 357 ARG A N 1
ATOM 2866 C CA . ARG A 1 357 ? -35.349 5.522 55.401 1.00 94.44 357 ARG A CA 1
ATOM 2867 C C . ARG A 1 357 ? -35.486 6.710 56.348 1.00 94.44 357 ARG A C 1
ATOM 2869 O O . ARG A 1 357 ? -36.354 6.690 57.210 1.00 94.44 357 ARG A O 1
ATOM 2876 N N . MET A 1 358 ? -34.617 7.717 56.237 1.00 89.56 358 MET A N 1
ATOM 2877 C CA . MET A 1 358 ? -34.737 8.936 57.046 1.00 89.56 358 MET A CA 1
ATOM 2878 C C . MET A 1 358 ? -35.888 9.834 56.588 1.00 89.56 358 MET A C 1
ATOM 2880 O O . MET A 1 358 ? -36.384 10.600 57.400 1.00 89.56 358 MET A O 1
ATOM 2884 N N . ALA A 1 359 ? -36.298 9.765 55.320 1.00 88.25 359 ALA A N 1
ATOM 2885 C CA . ALA A 1 359 ? -37.429 10.532 54.800 1.00 88.25 359 ALA A CA 1
ATOM 2886 C C . ALA A 1 359 ? -38.797 9.904 55.136 1.00 88.25 359 ALA A C 1
ATOM 2888 O O . ALA A 1 359 ? -39.818 10.578 55.031 1.00 88.25 359 ALA A O 1
ATOM 2889 N N . GLU A 1 360 ? -38.820 8.622 55.511 1.00 85.88 360 GLU A N 1
ATOM 2890 C CA . GLU A 1 360 ? -40.023 7.887 55.931 1.00 85.88 360 GLU A CA 1
ATOM 2891 C C . GLU A 1 360 ? -40.346 8.027 57.435 1.00 85.88 360 GLU A C 1
ATOM 2893 O O . GLU A 1 360 ? -41.431 7.621 57.859 1.00 85.88 360 GLU A O 1
ATOM 2898 N N . LEU A 1 361 ? -39.423 8.585 58.231 1.00 69.38 361 LEU A N 1
ATOM 2899 C CA . LEU A 1 361 ? -39.592 8.927 59.654 1.00 69.38 36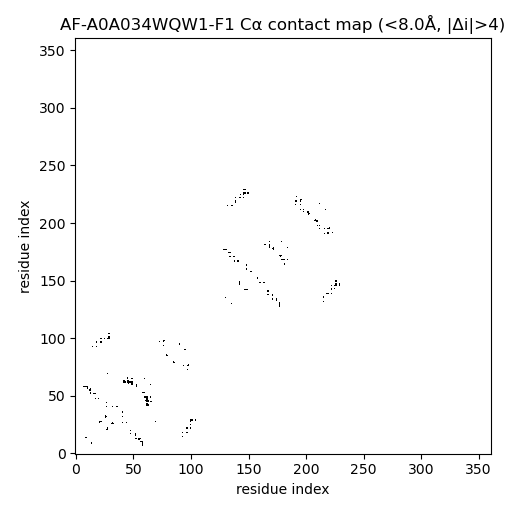1 LEU A CA 1
ATOM 2900 C C . LEU A 1 361 ? -40.000 10.393 59.812 1.00 69.38 361 LEU A C 1
ATOM 2902 O O . LEU A 1 361 ? -40.835 10.660 60.708 1.00 69.38 361 LEU A O 1
#

Mean predicted aligned error: 23.06 Å

InterPro domains:
  IPR028002 Myb/SANT-like DNA-binding domain 5 [PF13873] (15-82)
  IPR028002 Myb/SANT-like DNA-binding domain 5 [PF13873] (132-200)

Radius of gyration: 35.17 Å; Cα contacts (8 Å, |Δi|>4): 136; chains: 1; bounding box: 115×59×110 Å